Protein AF-A0A9W4X0Y6-F1 (afdb_monomer)

Organism: NCBI:txid1117311

pLDDT: mean 85.53, std 13.97, range [45.41, 98.38]

Radius of gyration: 22.35 Å; Cα contacts (8 Å, |Δi|>4): 601; chains: 1; bounding box: 56×44×65 Å

Structure (mmCIF, N/CA/C/O backbone):
data_AF-A0A9W4X0Y6-F1
#
_entry.id   AF-A0A9W4X0Y6-F1
#
loop_
_atom_site.group_PDB
_atom_site.id
_atom_site.type_symbol
_atom_site.label_atom_id
_atom_site.label_alt_id
_atom_site.label_comp_id
_atom_site.label_asym_id
_atom_site.label_entity_id
_atom_site.label_seq_id
_atom_site.pdbx_PDB_ins_code
_atom_site.Cartn_x
_atom_site.Cartn_y
_atom_site.Cartn_z
_atom_site.occupancy
_atom_site.B_iso_or_equiv
_atom_site.auth_seq_id
_atom_site.auth_comp_id
_atom_site.auth_asym_id
_atom_site.auth_atom_id
_atom_site.pdbx_PDB_model_num
ATOM 1 N N . MET A 1 1 ? -27.032 4.624 28.689 1.00 61.19 1 MET A N 1
ATOM 2 C CA . MET A 1 1 ? -27.657 3.656 27.766 1.00 61.19 1 MET A CA 1
ATOM 3 C C . MET A 1 1 ? -27.674 4.202 26.343 1.00 61.19 1 MET A C 1
ATOM 5 O O . MET A 1 1 ? -27.081 3.573 25.483 1.00 61.19 1 MET A O 1
ATOM 9 N N . GLU A 1 2 ? -28.208 5.408 26.121 1.00 84.75 2 GLU A N 1
ATOM 10 C CA . GLU A 1 2 ? -28.264 6.066 24.799 1.00 84.75 2 GLU A CA 1
ATOM 11 C C . GLU A 1 2 ? -26.896 6.203 24.098 1.00 84.75 2 GLU A C 1
ATOM 13 O O . GLU A 1 2 ? -26.770 5.892 22.918 1.00 84.75 2 GLU A O 1
ATOM 18 N N . LEU A 1 3 ? -25.838 6.553 24.847 1.00 90.94 3 LEU A N 1
ATOM 19 C CA . LEU A 1 3 ? -24.485 6.678 24.292 1.00 90.94 3 LEU A CA 1
ATOM 20 C C . LEU A 1 3 ? -23.951 5.352 23.716 1.00 90.94 3 LEU A C 1
ATOM 22 O O . LEU A 1 3 ? -23.484 5.317 22.586 1.00 90.94 3 LEU A O 1
ATOM 26 N N . ASN A 1 4 ? -24.026 4.250 24.466 1.00 91.31 4 ASN A N 1
ATOM 27 C CA . ASN A 1 4 ? -23.516 2.958 23.989 1.00 91.31 4 ASN A CA 1
ATOM 28 C C . ASN A 1 4 ? -24.363 2.422 22.825 1.00 91.31 4 ASN A C 1
ATOM 30 O O . ASN A 1 4 ? -23.811 1.904 21.854 1.00 91.31 4 ASN A O 1
ATOM 34 N N . GLN A 1 5 ? -25.680 2.647 22.861 1.00 90.94 5 GLN A N 1
ATOM 35 C CA . GLN A 1 5 ? -26.560 2.279 21.758 1.00 90.94 5 GLN A CA 1
ATOM 36 C C . GLN A 1 5 ? -26.170 2.999 20.458 1.00 90.94 5 GLN A C 1
ATOM 38 O O . GLN A 1 5 ? -26.083 2.345 19.422 1.00 90.94 5 GLN A O 1
ATOM 43 N N . LYS A 1 6 ? -25.846 4.302 20.518 1.00 92.50 6 LYS A N 1
ATOM 44 C CA . LYS A 1 6 ? -25.391 5.095 19.359 1.00 92.50 6 LYS A CA 1
ATOM 45 C C . LYS A 1 6 ? -24.126 4.527 18.702 1.00 92.50 6 LYS A C 1
ATOM 47 O O . LYS A 1 6 ? -24.043 4.507 17.481 1.00 92.50 6 LYS A O 1
ATOM 52 N N . TYR A 1 7 ? -23.134 4.105 19.490 1.00 92.25 7 TYR A N 1
ATOM 53 C CA . TYR A 1 7 ? -21.798 3.773 18.966 1.00 92.25 7 TYR A CA 1
ATOM 54 C C . TYR A 1 7 ? -21.528 2.280 18.771 1.00 92.25 7 TYR A C 1
ATOM 56 O O . TYR A 1 7 ? -20.682 1.916 17.960 1.00 92.25 7 TYR A O 1
ATOM 64 N N . CYS A 1 8 ? -22.199 1.397 19.508 1.00 89.38 8 CYS A N 1
ATOM 65 C CA . CYS A 1 8 ? -21.967 -0.046 19.403 1.00 89.38 8 CYS A CA 1
ATOM 66 C C . CYS A 1 8 ? -23.252 -0.885 19.383 1.00 89.38 8 CYS A C 1
ATOM 68 O O . CYS A 1 8 ? -23.163 -2.115 19.411 1.00 89.38 8 CYS A O 1
ATOM 70 N N . GLY A 1 9 ? -24.429 -0.245 19.358 1.00 87.00 9 GLY A N 1
ATOM 71 C CA . GLY A 1 9 ? -25.725 -0.926 19.278 1.00 87.00 9 GLY A CA 1
ATOM 72 C C . GLY A 1 9 ? -26.069 -1.784 20.498 1.00 87.00 9 GLY A C 1
ATOM 73 O O . GLY A 1 9 ? -26.903 -2.678 20.392 1.00 87.00 9 GLY A O 1
ATOM 74 N N . SER A 1 10 ? -25.405 -1.558 21.635 1.00 88.50 10 SER A N 1
ATOM 75 C CA . SER A 1 10 ? -25.518 -2.383 22.840 1.00 88.50 10 SER A CA 1
ATOM 76 C C . SER A 1 10 ? -25.596 -1.514 24.093 1.00 88.50 10 SER A C 1
ATOM 78 O O . SER A 1 10 ? -25.112 -0.382 24.116 1.00 88.50 10 SER A O 1
ATOM 80 N N . SER A 1 11 ? -26.143 -2.067 25.177 1.00 88.50 11 SER A N 1
ATOM 81 C CA . SER A 1 11 ? -26.114 -1.441 26.504 1.00 88.50 11 SER A CA 1
ATOM 82 C C . SER A 1 11 ? -24.685 -1.289 27.040 1.00 88.50 11 SER A C 1
ATOM 84 O O . SER A 1 11 ? -24.393 -0.316 27.743 1.00 88.50 11 SER A O 1
ATOM 86 N N . GLN A 1 12 ? -23.780 -2.192 26.651 1.00 89.06 12 GLN A N 1
ATOM 87 C CA . GLN A 1 12 ? -22.353 -2.163 26.966 1.00 89.06 12 GLN A CA 1
ATOM 88 C C . GLN A 1 12 ? -21.522 -2.346 25.694 1.00 89.06 12 GLN A C 1
ATOM 90 O O . GLN A 1 12 ? -21.697 -3.319 24.956 1.00 89.06 12 GLN A O 1
ATOM 95 N N . CYS A 1 13 ? -20.585 -1.426 25.461 1.00 92.31 13 CYS A N 1
ATOM 96 C CA . CYS A 1 13 ? -19.644 -1.545 24.357 1.00 92.31 13 CYS A CA 1
ATOM 97 C C . CYS A 1 13 ? -18.403 -2.331 24.771 1.00 92.31 13 CYS A C 1
ATOM 99 O O . CYS A 1 13 ? -17.800 -2.058 25.809 1.00 92.31 13 CYS A O 1
ATOM 101 N N . LYS A 1 14 ? -18.010 -3.280 23.919 1.00 94.19 14 LYS A N 1
ATOM 102 C CA . LYS A 1 14 ? -16.736 -3.991 24.007 1.00 94.19 14 LYS A CA 1
ATOM 103 C C . LYS A 1 14 ? -15.973 -3.784 22.704 1.00 94.19 14 LYS A C 1
ATOM 105 O O . LYS A 1 14 ? -16.441 -4.209 21.651 1.00 94.19 14 LYS A O 1
ATOM 110 N N . PHE A 1 15 ? -14.814 -3.144 22.782 1.00 95.00 15 PHE A N 1
ATOM 111 C CA . PHE A 1 15 ? -13.983 -2.784 21.641 1.00 95.00 15 PHE A CA 1
ATOM 112 C C . PHE A 1 15 ? -12.694 -3.602 21.593 1.00 95.00 15 PHE A C 1
ATOM 114 O O . PHE A 1 15 ? -12.131 -3.955 22.633 1.00 95.00 15 PHE A O 1
ATOM 121 N N . LEU A 1 16 ? -12.226 -3.872 20.376 1.00 94.06 16 LEU A N 1
ATOM 122 C CA . LEU A 1 16 ? -10.846 -4.242 20.076 1.00 94.06 16 LEU A CA 1
ATOM 123 C C . LEU A 1 16 ? -10.214 -3.078 19.311 1.00 94.06 16 LEU A C 1
ATOM 125 O O . LEU A 1 16 ? -10.693 -2.722 18.235 1.00 94.06 16 LEU A O 1
ATOM 129 N N . PHE A 1 17 ? -9.157 -2.487 19.862 1.00 93.12 17 PHE A N 1
ATOM 130 C CA . PHE A 1 17 ? -8.481 -1.341 19.271 1.00 93.12 17 PHE A CA 1
ATOM 131 C C . PHE A 1 17 ? -7.005 -1.637 19.001 1.00 93.12 17 PHE A C 1
ATOM 133 O O . PHE A 1 17 ? -6.195 -1.824 19.911 1.00 93.12 17 PHE A O 1
ATOM 140 N N . LEU A 1 18 ? -6.675 -1.666 17.713 1.00 90.44 18 LEU A N 1
ATOM 141 C CA . LEU A 1 18 ? -5.344 -1.928 17.184 1.00 90.44 18 LEU A CA 1
ATOM 142 C C . LEU A 1 18 ? -4.570 -0.624 17.131 1.00 90.44 18 LEU A C 1
ATOM 144 O O . LEU A 1 18 ? -4.627 0.099 16.138 1.00 90.44 18 LEU A O 1
ATOM 148 N N . TYR A 1 19 ? -3.883 -0.280 18.207 1.00 86.19 19 TYR A N 1
ATOM 149 C CA . TYR A 1 19 ? -3.299 1.051 18.278 1.00 86.19 19 TYR A CA 1
ATOM 150 C C . TYR A 1 19 ? -1.969 1.164 17.526 1.00 86.19 19 TYR A C 1
ATOM 152 O O . TYR A 1 19 ? -1.594 2.261 17.111 1.00 86.19 19 TYR A O 1
ATOM 160 N N . LYS A 1 20 ? -1.275 0.040 17.309 1.00 83.56 20 LYS A N 1
ATOM 161 C CA . LYS A 1 20 ? 0.012 -0.004 16.613 1.00 83.56 20 LYS A CA 1
ATOM 162 C C . LYS A 1 20 ? 0.124 -1.257 15.747 1.00 83.56 20 LYS A C 1
ATOM 164 O O . LYS A 1 20 ? -0.003 -2.376 16.244 1.00 83.56 20 LYS A O 1
ATOM 169 N N . VAL A 1 21 ? 0.384 -1.060 14.454 1.00 85.38 21 VAL A N 1
ATOM 170 C CA . VAL A 1 21 ? 0.787 -2.123 13.526 1.00 85.38 21 VAL A CA 1
ATOM 171 C C . VAL A 1 21 ? 2.173 -1.776 12.995 1.00 85.38 21 VAL A C 1
ATOM 173 O O . VAL A 1 21 ? 2.361 -0.769 12.315 1.00 85.38 21 VAL A O 1
ATOM 176 N N . MET A 1 22 ? 3.170 -2.584 13.355 1.00 78.56 22 MET A N 1
ATOM 177 C CA . MET A 1 22 ? 4.588 -2.273 13.117 1.00 78.56 22 MET A CA 1
ATOM 178 C C . MET A 1 22 ? 5.021 -2.462 11.659 1.00 78.56 22 MET A C 1
ATOM 180 O O . MET A 1 22 ? 6.104 -2.023 11.263 1.00 78.56 22 MET A O 1
ATOM 184 N N . GLU A 1 23 ? 4.187 -3.098 10.848 1.00 84.25 23 GLU A N 1
ATOM 185 C CA . GLU A 1 23 ? 4.498 -3.471 9.474 1.00 84.25 23 GLU A CA 1
ATOM 186 C C . GLU A 1 23 ? 4.061 -2.411 8.447 1.00 84.25 23 GLU A C 1
ATOM 188 O O . GLU A 1 23 ? 3.138 -1.629 8.677 1.00 84.25 23 GLU A O 1
ATOM 193 N N . GLN A 1 24 ? 4.735 -2.387 7.290 1.00 87.00 24 GLN A N 1
ATOM 194 C CA . GLN A 1 24 ? 4.290 -1.605 6.128 1.00 87.00 24 GLN A CA 1
ATOM 195 C C . GLN A 1 24 ? 3.007 -2.207 5.539 1.00 87.00 24 GLN A C 1
ATOM 197 O O . GLN A 1 24 ? 2.736 -3.398 5.711 1.00 87.00 24 GLN A O 1
ATOM 202 N N . GLU A 1 25 ? 2.254 -1.400 4.797 1.00 90.69 25 GLU A N 1
ATOM 203 C CA . GLU A 1 25 ? 0.909 -1.678 4.285 1.00 90.69 25 GLU A CA 1
ATOM 204 C C . GLU A 1 25 ? 0.780 -3.089 3.681 1.00 90.69 25 GLU A C 1
ATOM 206 O O . GLU A 1 25 ? -0.170 -3.805 3.993 1.00 90.69 25 GLU A O 1
ATOM 211 N N . SER A 1 26 ? 1.785 -3.556 2.932 1.00 86.00 26 SER A N 1
ATOM 212 C CA . SER A 1 26 ? 1.743 -4.851 2.234 1.00 86.00 26 SER A CA 1
ATOM 213 C C . SER A 1 26 ? 1.635 -6.056 3.175 1.00 86.00 26 SER A C 1
ATOM 215 O O . SER A 1 26 ? 1.032 -7.079 2.844 1.00 86.00 26 SER A O 1
ATOM 217 N N . LYS A 1 27 ? 2.201 -5.939 4.376 1.00 86.50 27 LYS A N 1
ATOM 218 C CA . LYS A 1 27 ? 2.078 -6.932 5.448 1.00 86.50 27 LYS A CA 1
ATOM 219 C C . LYS A 1 27 ? 1.006 -6.541 6.461 1.00 86.50 27 LYS A C 1
ATOM 221 O O . LYS A 1 27 ? 0.283 -7.413 6.932 1.00 86.50 27 LYS A O 1
ATOM 226 N N . ALA A 1 28 ? 0.851 -5.250 6.759 1.00 87.38 28 ALA A N 1
ATOM 227 C CA . ALA A 1 28 ? -0.178 -4.754 7.669 1.00 87.38 28 ALA A CA 1
ATOM 228 C C . ALA A 1 28 ? -1.584 -5.181 7.217 1.00 87.38 28 ALA A C 1
ATOM 230 O O . ALA A 1 28 ? -2.376 -5.616 8.049 1.00 87.38 28 ALA A O 1
ATOM 231 N N . ARG A 1 29 ? -1.861 -5.185 5.904 1.00 87.38 29 ARG A N 1
ATOM 232 C CA . ARG A 1 29 ? -3.101 -5.725 5.315 1.00 87.38 29 ARG A CA 1
ATOM 233 C C . ARG A 1 29 ? -3.335 -7.190 5.691 1.00 87.38 29 ARG A C 1
ATOM 235 O O . ARG A 1 29 ? -4.463 -7.567 5.998 1.00 87.38 29 ARG A O 1
ATOM 242 N N . LYS A 1 30 ? -2.281 -8.017 5.716 1.00 84.69 30 LYS A N 1
ATOM 243 C CA . LYS A 1 30 ? -2.375 -9.433 6.114 1.00 84.69 30 LYS A CA 1
ATOM 244 C C . LYS A 1 30 ? -2.719 -9.580 7.590 1.00 84.69 30 LYS A C 1
ATOM 246 O O . LYS A 1 30 ? -3.642 -10.316 7.929 1.00 84.69 30 LYS A O 1
ATOM 251 N N . HIS A 1 31 ? -2.036 -8.826 8.451 1.00 86.75 31 HIS A N 1
ATOM 252 C CA . HIS A 1 31 ? -2.326 -8.813 9.884 1.00 86.75 31 HIS A CA 1
ATOM 253 C C . HIS A 1 31 ? -3.728 -8.272 10.182 1.00 86.75 31 HIS A C 1
ATOM 255 O O . HIS A 1 31 ? -4.407 -8.798 11.058 1.00 86.75 31 HIS A O 1
ATOM 261 N N . PHE A 1 32 ? -4.214 -7.291 9.417 1.00 88.56 32 PHE A N 1
ATOM 262 C CA . PHE A 1 32 ? -5.544 -6.725 9.635 1.00 88.56 32 PHE A CA 1
ATOM 263 C C . PHE A 1 32 ? -6.666 -7.756 9.493 1.00 88.56 32 PHE A C 1
ATOM 265 O O . PHE A 1 32 ? -7.582 -7.782 10.313 1.00 88.56 32 PHE A O 1
ATOM 272 N N . LYS A 1 33 ? -6.555 -8.684 8.535 1.00 87.94 33 LYS A N 1
ATOM 273 C CA . LYS A 1 33 ? -7.489 -9.819 8.405 1.00 87.94 33 LYS A CA 1
ATOM 274 C C . LYS A 1 33 ? -7.554 -10.669 9.671 1.00 87.94 33 LYS A C 1
ATOM 276 O O . LYS A 1 33 ? -8.627 -11.096 10.089 1.00 87.94 33 LYS A O 1
ATOM 281 N N . GLN A 1 34 ? -6.404 -10.879 10.302 1.00 87.00 34 GLN A N 1
ATOM 282 C CA . GLN A 1 34 ? -6.332 -11.634 11.543 1.00 87.00 34 GLN A CA 1
ATOM 283 C C . GLN A 1 34 ? -7.066 -10.900 12.675 1.00 87.00 34 GLN A C 1
ATOM 285 O O . GLN A 1 34 ? -7.755 -11.522 13.481 1.00 87.00 34 GLN A O 1
ATOM 290 N N . PHE A 1 35 ? -7.001 -9.567 12.705 1.00 89.75 35 PHE A N 1
ATOM 291 C CA . PHE A 1 35 ? -7.722 -8.765 13.694 1.00 89.75 35 PHE A CA 1
ATOM 292 C C . PHE A 1 35 ? -9.231 -8.749 13.492 1.00 89.75 35 PHE A C 1
ATOM 294 O O . PHE A 1 35 ? -9.963 -8.769 14.480 1.00 89.75 35 PHE A O 1
ATOM 301 N N . VAL A 1 36 ? -9.701 -8.787 12.244 1.00 91.88 36 VAL A N 1
ATOM 302 C CA . VAL A 1 36 ? -11.123 -9.004 11.933 1.00 91.88 36 VAL A CA 1
ATOM 303 C C . VAL A 1 36 ? -11.603 -10.311 12.570 1.00 91.88 36 VAL A C 1
ATOM 305 O O . VAL A 1 36 ? -12.594 -10.327 13.300 1.00 91.88 36 VAL A O 1
ATOM 308 N N . GLN A 1 37 ? -10.848 -11.394 12.384 1.00 88.62 37 GLN A N 1
ATOM 309 C CA . GLN A 1 37 ? -11.184 -12.701 12.950 1.00 88.62 37 GLN A CA 1
ATOM 310 C C . GLN A 1 37 ? -11.091 -12.728 14.486 1.00 88.62 37 GLN A C 1
ATOM 312 O O . GLN A 1 37 ? -11.938 -13.352 15.129 1.00 88.62 37 GLN A O 1
ATOM 317 N N . ILE A 1 38 ? -10.114 -12.040 15.095 1.00 88.56 38 ILE A N 1
ATOM 318 C CA . ILE A 1 38 ? -10.045 -11.882 16.560 1.00 88.56 38 ILE A CA 1
ATOM 319 C C . ILE A 1 38 ? -11.282 -11.141 17.069 1.00 88.56 38 ILE A C 1
ATOM 321 O O . ILE A 1 38 ? -11.918 -11.606 18.011 1.00 88.56 38 ILE A O 1
ATOM 325 N N . ALA A 1 39 ? -11.640 -10.010 16.456 1.00 92.62 39 ALA A N 1
ATOM 326 C CA . ALA A 1 39 ? -12.787 -9.211 16.876 1.00 92.62 39 ALA A CA 1
ATOM 327 C C . ALA A 1 39 ? -14.082 -10.035 16.851 1.00 92.62 39 ALA A C 1
ATOM 329 O O . ALA A 1 39 ? -14.832 -10.021 17.827 1.00 92.62 39 ALA A O 1
ATOM 330 N N . GLN A 1 40 ? -14.294 -10.829 15.797 1.00 90.25 40 GLN A N 1
ATOM 331 C CA . GLN A 1 40 ? -15.436 -11.743 15.703 1.00 90.25 40 GLN A CA 1
ATOM 332 C C . GLN A 1 40 ? -15.406 -12.821 16.794 1.00 90.25 40 GLN A C 1
ATOM 334 O O . GLN A 1 40 ? -16.401 -13.016 17.488 1.00 90.25 40 GLN A O 1
ATOM 339 N N . LYS A 1 41 ? -14.263 -13.491 17.001 1.00 88.19 41 LYS A N 1
ATOM 340 C CA . LYS A 1 41 ? -14.125 -14.553 18.016 1.00 88.19 41 LYS A CA 1
ATOM 341 C C . LYS A 1 41 ? -14.298 -14.050 19.446 1.00 88.19 41 LYS A C 1
ATOM 343 O O . LYS A 1 41 ? -14.819 -14.781 20.279 1.00 88.19 41 LYS A O 1
ATOM 348 N N . LEU A 1 42 ? -13.879 -12.818 19.723 1.00 89.44 42 LEU A N 1
ATOM 349 C CA . LEU A 1 42 ? -14.066 -12.169 21.021 1.00 89.44 42 LEU A CA 1
ATOM 350 C C . LEU A 1 42 ? -15.433 -11.482 21.151 1.00 89.44 42 LEU A C 1
ATOM 352 O O . LEU A 1 42 ? -15.731 -10.928 22.208 1.00 89.44 42 LEU A O 1
ATOM 356 N N . ASN A 1 43 ? -16.250 -11.488 20.092 1.00 90.75 43 ASN A N 1
ATOM 357 C CA . ASN A 1 43 ? -17.510 -10.757 19.999 1.00 90.75 43 ASN A CA 1
ATOM 358 C C . ASN A 1 43 ? -17.363 -9.268 20.382 1.00 90.75 43 ASN A C 1
ATOM 360 O O . ASN A 1 43 ? -18.110 -8.728 21.207 1.00 90.75 43 ASN A O 1
ATOM 364 N N . ARG A 1 44 ? -16.367 -8.601 19.794 1.00 93.38 44 ARG A N 1
ATOM 365 C CA . ARG A 1 44 ? -16.036 -7.191 20.038 1.00 93.38 44 ARG A CA 1
ATOM 366 C C . ARG A 1 44 ? -16.195 -6.360 18.774 1.00 93.38 44 ARG A C 1
ATOM 368 O O . ARG A 1 44 ? -15.928 -6.831 17.673 1.00 93.38 44 ARG A O 1
ATOM 375 N N . THR A 1 45 ? -16.584 -5.102 18.952 1.00 95.94 45 THR A N 1
ATOM 376 C CA . THR A 1 45 ? -16.565 -4.105 17.882 1.00 95.94 45 THR A CA 1
ATOM 377 C C . THR A 1 45 ? -15.114 -3.743 17.567 1.00 95.94 45 THR A C 1
ATOM 379 O O . THR A 1 45 ? -14.370 -3.309 18.449 1.00 95.94 45 THR A O 1
ATOM 382 N N . LEU A 1 46 ? -14.695 -3.924 16.319 1.00 96.31 46 LEU A N 1
ATOM 383 C CA . LEU A 1 46 ? -13.364 -3.553 15.855 1.00 96.31 46 LEU A CA 1
ATOM 384 C C . LEU A 1 46 ? -13.300 -2.044 15.607 1.00 96.31 46 LEU A C 1
ATOM 386 O O . LEU A 1 46 ? -14.090 -1.495 14.840 1.00 96.31 46 LEU A O 1
ATOM 390 N N . VAL A 1 47 ? -12.336 -1.372 16.228 1.00 96.56 47 VAL A N 1
ATOM 391 C CA . VAL A 1 47 ? -12.034 0.025 15.908 1.00 96.56 47 VAL A CA 1
ATOM 392 C C . VAL A 1 47 ? -11.173 0.052 14.646 1.00 96.56 47 VAL A C 1
ATOM 394 O O . VAL A 1 47 ? -10.069 -0.493 14.629 1.00 96.56 47 VAL A O 1
ATOM 397 N N . LEU A 1 48 ? -11.685 0.682 13.591 1.00 96.38 48 LEU A N 1
ATOM 398 C CA . LEU A 1 48 ? -10.969 0.910 12.341 1.00 96.38 48 LEU A CA 1
ATOM 399 C C . LEU A 1 48 ? -9.954 2.030 12.551 1.00 96.38 48 LEU A C 1
ATOM 401 O O . LEU A 1 48 ? -10.271 3.218 12.442 1.00 96.38 48 LEU A O 1
ATOM 405 N N . THR A 1 49 ? -8.747 1.615 12.915 1.00 94.38 49 THR A N 1
ATOM 406 C CA . THR A 1 49 ? -7.608 2.487 13.172 1.00 94.38 49 THR A CA 1
ATOM 407 C C . THR A 1 49 ? -7.208 3.270 11.922 1.00 94.38 49 THR A C 1
ATOM 409 O O . THR A 1 49 ? -7.264 2.751 10.806 1.00 94.38 49 THR A O 1
ATOM 412 N N . ASN A 1 50 ? -6.771 4.509 12.127 1.00 95.38 50 ASN A N 1
ATOM 413 C CA . ASN A 1 50 ? -6.275 5.386 11.074 1.00 95.38 50 ASN A CA 1
ATOM 414 C C . ASN A 1 50 ? -5.083 4.802 10.288 1.00 95.38 50 ASN A C 1
ATOM 416 O O . ASN A 1 50 ? -4.415 3.848 10.705 1.00 95.38 50 ASN A O 1
ATOM 420 N N . VAL A 1 51 ? -4.819 5.403 9.129 1.00 95.00 51 VAL A N 1
ATOM 421 C CA . VAL A 1 51 ? -3.781 5.020 8.165 1.00 95.00 51 VAL A CA 1
ATOM 422 C C . VAL A 1 51 ? -2.985 6.234 7.694 1.00 95.00 51 VAL A C 1
ATOM 424 O O . VAL A 1 51 ? -3.443 7.374 7.781 1.00 95.00 51 VAL A O 1
ATOM 427 N N . GLY A 1 52 ? -1.771 5.994 7.216 1.00 92.56 52 GLY A N 1
ATOM 428 C CA . GLY A 1 52 ? -0.853 7.023 6.726 1.00 92.56 52 GLY A CA 1
ATOM 429 C C . GLY A 1 52 ? 0.558 6.464 6.600 1.00 92.56 52 GLY A C 1
ATOM 430 O O . GLY A 1 52 ? 0.852 5.418 7.177 1.00 92.56 52 GLY A O 1
ATOM 431 N N . GLU A 1 53 ? 1.419 7.114 5.814 1.00 89.56 53 GLU A N 1
ATOM 432 C CA . GLU A 1 53 ? 2.824 6.711 5.630 1.00 89.56 53 GLU A CA 1
ATOM 433 C C . GLU A 1 53 ? 3.009 5.217 5.283 1.00 89.56 53 GLU A C 1
ATOM 435 O O . GLU A 1 53 ? 3.964 4.558 5.702 1.00 89.56 53 GLU A O 1
ATOM 440 N N . SER A 1 54 ? 2.076 4.652 4.510 1.00 90.44 54 SER A N 1
ATOM 441 C CA . SER A 1 54 ? 2.015 3.224 4.167 1.00 90.44 54 SER A CA 1
ATOM 442 C C . SER A 1 54 ? 1.887 2.308 5.390 1.00 90.44 54 SER A C 1
ATOM 444 O O . SER A 1 54 ? 2.496 1.236 5.430 1.00 90.44 54 SER A O 1
ATOM 446 N N . ARG A 1 55 ? 1.128 2.708 6.413 1.00 91.75 55 ARG A N 1
ATOM 447 C CA . ARG A 1 55 ? 0.946 1.974 7.675 1.00 91.75 55 ARG A CA 1
ATOM 448 C C . ARG A 1 55 ? -0.481 2.121 8.217 1.00 91.75 55 ARG A C 1
ATOM 450 O O . ARG A 1 55 ? -1.259 2.949 7.754 1.00 91.75 55 ARG A O 1
ATOM 457 N N . ILE A 1 56 ? -0.807 1.283 9.203 1.00 92.44 56 ILE A N 1
ATOM 458 C CA . ILE A 1 56 ? -2.053 1.321 9.985 1.00 92.44 56 ILE A CA 1
ATOM 459 C C . ILE A 1 56 ? -1.669 1.564 11.449 1.00 92.44 56 ILE A C 1
ATOM 461 O O . ILE A 1 56 ? -0.768 0.907 11.971 1.00 92.44 56 ILE A O 1
ATOM 465 N N . GLY A 1 57 ? -2.314 2.504 12.129 1.00 91.12 57 GLY A N 1
ATOM 466 C CA . GLY A 1 57 ? -1.915 2.896 13.479 1.00 91.12 57 GLY A CA 1
ATOM 467 C C . GLY A 1 57 ? -2.666 4.116 13.996 1.00 91.12 57 GLY A C 1
ATOM 468 O O . GLY A 1 57 ? -3.067 4.991 13.233 1.00 91.12 57 GLY A O 1
ATOM 469 N N . ALA A 1 58 ? -2.856 4.171 15.314 1.00 90.38 58 ALA A N 1
ATOM 470 C CA . ALA A 1 58 ? -3.698 5.179 15.960 1.00 90.38 58 ALA A CA 1
ATOM 471 C C . ALA A 1 58 ? -3.212 6.614 15.734 1.00 90.38 58 ALA A C 1
ATOM 473 O O . ALA A 1 58 ? -3.975 7.565 15.866 1.00 90.38 58 ALA A O 1
ATOM 474 N N . CYS A 1 59 ? -1.929 6.748 15.423 1.00 88.00 59 CYS A N 1
ATOM 475 C CA . CYS A 1 59 ? -1.233 8.009 15.268 1.00 88.00 59 CYS A CA 1
ATOM 476 C C . CYS A 1 59 ? -1.313 8.628 13.877 1.00 88.00 59 CYS A C 1
ATOM 478 O O . CYS A 1 59 ? -0.859 9.754 13.707 1.00 88.00 59 CYS A O 1
ATOM 480 N N . PHE A 1 60 ? -1.839 7.910 12.888 1.00 90.56 60 PHE A N 1
ATOM 481 C CA . PHE A 1 60 ? -1.904 8.450 11.539 1.00 90.56 60 PHE A CA 1
ATOM 482 C C . PHE A 1 60 ? -3.128 9.341 11.337 1.00 90.56 60 PHE A C 1
ATOM 484 O O . PHE A 1 60 ? -4.122 9.257 12.062 1.00 90.56 60 PHE A O 1
ATOM 491 N N . THR A 1 61 ? -3.037 10.213 10.340 1.00 89.50 61 THR A N 1
ATOM 492 C CA . THR A 1 61 ? -3.991 11.304 10.127 1.00 89.50 61 THR A CA 1
ATOM 493 C C . THR A 1 61 ? -5.250 10.855 9.395 1.00 89.50 61 THR A C 1
ATOM 495 O O . THR A 1 61 ? -6.337 11.356 9.678 1.00 89.50 61 THR A O 1
ATOM 498 N N . TYR A 1 62 ? -5.130 9.912 8.461 1.00 94.81 62 TYR A N 1
ATOM 499 C CA . TYR A 1 62 ? -6.231 9.577 7.567 1.00 94.81 62 TYR A CA 1
ATOM 500 C C . TYR A 1 62 ? -7.123 8.479 8.157 1.00 94.81 62 TYR A C 1
ATOM 502 O O . TYR A 1 62 ? -6.615 7.543 8.781 1.00 94.81 62 TYR A O 1
ATOM 510 N N . PRO A 1 63 ? -8.452 8.540 7.966 1.00 96.19 63 PRO A N 1
ATOM 511 C CA . PRO A 1 63 ? -9.338 7.465 8.399 1.00 96.19 63 PRO A CA 1
ATOM 512 C C . PRO A 1 63 ? -9.004 6.166 7.658 1.00 96.19 63 PRO A C 1
ATOM 514 O O . PRO A 1 63 ? -8.510 6.195 6.537 1.00 96.19 63 PRO A O 1
ATOM 517 N N . PHE A 1 64 ? -9.340 5.011 8.234 1.00 96.25 64 PHE A N 1
ATOM 518 C CA . PHE A 1 64 ? -9.143 3.705 7.583 1.00 96.25 64 PHE A CA 1
ATOM 519 C C . PHE A 1 64 ? -9.689 3.640 6.142 1.00 96.25 64 PHE A C 1
ATOM 521 O O . PHE A 1 64 ? -9.071 3.033 5.264 1.00 96.25 64 PHE A O 1
ATOM 528 N N . SER A 1 65 ? -10.816 4.319 5.898 1.00 96.69 65 SER A N 1
ATOM 529 C CA . SER A 1 65 ? -11.470 4.431 4.589 1.00 96.69 65 SER A CA 1
ATOM 530 C C . SER A 1 65 ? -10.642 5.158 3.527 1.00 96.69 65 SER A C 1
ATOM 532 O O . SER A 1 65 ? -10.968 5.089 2.347 1.00 96.69 65 SER A O 1
ATOM 534 N N . TYR A 1 66 ? -9.572 5.846 3.927 1.00 96.81 66 TYR A N 1
ATOM 535 C CA . TYR A 1 66 ? -8.634 6.482 3.011 1.00 96.81 66 TYR A CA 1
ATOM 536 C C . TYR A 1 66 ? -7.785 5.450 2.260 1.00 96.81 66 TYR A C 1
ATOM 538 O O . TYR A 1 66 ? -7.436 5.669 1.112 1.00 96.81 66 TYR A O 1
ATOM 546 N N . TYR A 1 67 ? -7.475 4.296 2.860 1.00 96.88 67 TYR A N 1
ATOM 547 C CA . TYR A 1 67 ? -6.777 3.213 2.151 1.00 96.88 67 TYR A CA 1
ATOM 548 C C . TYR A 1 67 ? -7.715 2.116 1.677 1.00 96.88 67 TYR A C 1
ATOM 550 O O . TYR A 1 67 ? -7.503 1.567 0.598 1.00 96.88 67 TYR A O 1
ATOM 558 N N . TYR A 1 68 ? -8.721 1.757 2.474 1.00 96.81 68 TYR A N 1
ATOM 559 C CA . TYR A 1 68 ? -9.474 0.519 2.283 1.00 96.81 68 TYR A CA 1
ATOM 560 C C . TYR A 1 68 ? -10.978 0.754 2.165 1.00 96.81 68 TYR A C 1
ATOM 562 O O . TYR A 1 68 ? -11.533 1.648 2.796 1.00 96.81 68 TYR A O 1
ATOM 570 N N . SER A 1 69 ? -11.662 -0.103 1.411 1.00 96.38 69 SER A N 1
ATOM 571 C CA . SER A 1 69 ? -13.120 -0.074 1.300 1.00 96.38 69 SER A CA 1
ATOM 572 C C . SER A 1 69 ? -13.776 -0.644 2.563 1.00 96.38 69 SER A C 1
ATOM 574 O O . SER A 1 69 ? -13.729 -1.849 2.835 1.00 96.38 69 SER A O 1
ATOM 576 N N . THR A 1 70 ? -14.415 0.226 3.347 1.00 94.75 70 THR A N 1
ATOM 577 C CA . THR A 1 70 ? -15.217 -0.174 4.515 1.00 94.75 70 T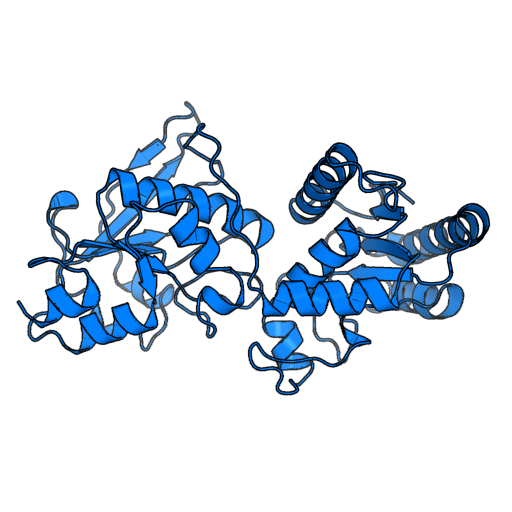HR A CA 1
ATOM 578 C C . THR A 1 70 ? -16.494 -0.903 4.105 1.00 94.75 70 THR A C 1
ATOM 580 O O . THR A 1 70 ? -16.929 -1.811 4.810 1.00 94.75 70 THR A O 1
ATOM 583 N N . GLU A 1 71 ? -17.057 -0.569 2.943 1.00 94.75 71 GLU A N 1
ATOM 584 C CA . GLU A 1 71 ? -18.210 -1.260 2.358 1.00 94.75 71 GLU A CA 1
ATOM 585 C C . GLU A 1 71 ? -17.867 -2.708 2.008 1.00 94.75 71 GLU A C 1
ATOM 587 O O . GLU A 1 71 ? -18.593 -3.629 2.388 1.00 94.75 71 GLU A O 1
ATOM 592 N N . PHE A 1 72 ? -16.722 -2.935 1.353 1.00 94.31 72 PHE A N 1
ATOM 593 C CA . PHE A 1 72 ? -16.247 -4.285 1.057 1.00 94.31 72 PHE A CA 1
ATOM 594 C C . PHE A 1 72 ? -15.988 -5.076 2.341 1.00 94.31 72 PHE A C 1
ATOM 596 O O . PHE A 1 72 ? -16.372 -6.246 2.432 1.00 94.31 72 PHE A O 1
ATOM 603 N N . LEU A 1 73 ? -15.367 -4.444 3.343 1.00 93.81 73 LEU A N 1
ATOM 604 C CA . LEU A 1 73 ? -15.131 -5.064 4.646 1.00 93.81 73 LEU A CA 1
ATOM 605 C C . LEU A 1 73 ? -16.453 -5.521 5.278 1.00 93.81 73 LEU A C 1
ATOM 607 O O . LEU A 1 73 ? -16.582 -6.688 5.637 1.00 93.81 73 LEU A O 1
ATOM 611 N N . GLN A 1 74 ? -17.456 -4.646 5.358 1.00 92.62 74 GLN A N 1
ATOM 612 C CA . GLN A 1 74 ? -18.744 -4.994 5.959 1.00 92.62 74 GLN A CA 1
ATOM 613 C C . GLN A 1 74 ? -19.486 -6.070 5.155 1.00 92.62 74 GLN A C 1
ATOM 615 O O . GLN A 1 74 ? -20.071 -6.981 5.736 1.00 92.62 74 GLN A O 1
ATOM 620 N N . LYS A 1 75 ? -19.423 -6.014 3.820 1.00 94.00 75 LYS A N 1
ATOM 621 C CA . LYS A 1 75 ? -20.049 -7.003 2.931 1.00 94.00 75 LYS A CA 1
ATOM 622 C C . LYS A 1 75 ? -19.467 -8.408 3.110 1.00 94.00 75 LYS A C 1
ATOM 624 O O . LYS A 1 75 ? -20.214 -9.381 3.088 1.00 94.00 75 LYS A O 1
ATOM 629 N N . ASN A 1 76 ? -18.148 -8.526 3.273 1.00 92.31 76 ASN A N 1
ATOM 630 C CA . ASN A 1 76 ? -17.466 -9.822 3.404 1.00 92.31 76 ASN A CA 1
ATOM 631 C C . ASN A 1 76 ? -17.444 -10.358 4.840 1.00 92.31 76 ASN A C 1
ATOM 633 O O . ASN A 1 76 ? -17.225 -11.551 5.051 1.00 92.31 76 ASN A O 1
ATOM 637 N N . PHE A 1 77 ? -17.680 -9.491 5.823 1.00 91.94 77 PHE A N 1
ATOM 638 C CA . PHE A 1 77 ? -17.746 -9.845 7.235 1.00 91.94 77 PHE A CA 1
ATOM 639 C C . PHE A 1 77 ? -19.020 -9.250 7.857 1.00 91.94 77 PHE A C 1
ATOM 641 O O . PHE A 1 77 ? -18.923 -8.351 8.690 1.00 91.94 77 PHE A O 1
ATOM 648 N N . PRO A 1 78 ? -20.221 -9.736 7.483 1.00 90.62 78 PRO A N 1
ATOM 649 C CA . PRO A 1 78 ? -21.491 -9.133 7.902 1.00 90.62 78 PRO A CA 1
ATOM 650 C C . PRO A 1 78 ? -21.683 -9.121 9.425 1.00 90.62 78 PRO A C 1
ATOM 652 O O . PRO A 1 78 ? -22.246 -8.171 9.961 1.00 90.62 78 PRO A O 1
ATOM 655 N N . ASP A 1 79 ? -21.145 -10.125 10.125 1.00 90.88 79 ASP A N 1
ATOM 656 C CA . ASP A 1 79 ? -21.209 -10.226 11.589 1.00 90.88 79 ASP A CA 1
ATOM 657 C C . ASP A 1 79 ? -20.150 -9.371 12.308 1.00 90.88 79 ASP A C 1
ATOM 659 O O . ASP A 1 79 ? -20.163 -9.242 13.536 1.00 90.88 79 ASP A O 1
ATOM 663 N N . LEU A 1 80 ? -19.179 -8.815 11.573 1.00 92.75 80 LEU A N 1
ATOM 664 C CA . LEU A 1 80 ? -18.182 -7.928 12.155 1.00 92.75 80 LEU A CA 1
ATOM 665 C C . LEU A 1 80 ? -18.834 -6.579 12.449 1.00 92.75 80 LEU A C 1
ATOM 667 O O . LEU A 1 80 ? -19.289 -5.872 11.553 1.00 92.75 80 LEU A O 1
ATOM 671 N N . ARG A 1 81 ? -18.814 -6.192 13.723 1.00 94.50 81 ARG A N 1
ATOM 672 C CA . ARG A 1 81 ? -19.154 -4.833 14.142 1.00 94.50 81 ARG A CA 1
ATOM 673 C C . ARG A 1 81 ? -17.913 -3.965 14.035 1.00 94.50 81 ARG A C 1
ATOM 675 O O . ARG A 1 81 ? -16.869 -4.328 14.579 1.00 94.50 81 ARG A O 1
ATOM 682 N N . VAL A 1 82 ? -18.036 -2.812 13.390 1.00 95.69 82 VAL A N 1
ATOM 683 C CA . VAL A 1 82 ? -16.941 -1.849 13.235 1.00 95.69 82 VAL A CA 1
ATOM 684 C C . VAL A 1 82 ? -17.352 -0.452 13.683 1.00 95.69 82 VAL A C 1
ATOM 686 O O . VAL A 1 82 ? -18.531 -0.109 13.692 1.00 95.69 82 VAL A O 1
ATOM 689 N N . ILE A 1 83 ? -16.364 0.354 14.053 1.00 96.75 83 ILE A N 1
ATOM 690 C CA . ILE A 1 83 ? -16.507 1.783 14.347 1.00 96.75 83 ILE A CA 1
ATOM 691 C C . ILE A 1 83 ? -15.257 2.510 13.847 1.00 96.75 83 ILE A C 1
ATOM 693 O O . ILE A 1 83 ? -14.162 1.948 13.906 1.00 96.75 83 ILE A O 1
ATOM 697 N N . THR A 1 84 ? -15.367 3.748 13.366 1.00 96.75 84 THR A N 1
ATOM 698 C CA . THR A 1 84 ? -14.167 4.522 13.002 1.00 96.75 84 THR A CA 1
ATOM 699 C C . THR A 1 84 ? -13.403 4.962 14.250 1.00 96.75 84 THR A C 1
ATOM 701 O O . THR A 1 84 ? -13.983 5.141 15.323 1.00 96.75 84 THR A O 1
ATOM 704 N N . GLN A 1 85 ? -12.094 5.198 14.131 1.00 95.06 85 GLN A N 1
ATOM 705 C CA . GLN A 1 85 ? -11.316 5.759 15.239 1.00 95.06 85 GLN A CA 1
ATOM 706 C C . GLN A 1 85 ? -11.865 7.116 15.719 1.00 95.06 85 GLN A C 1
ATOM 708 O O . GLN A 1 85 ? -11.833 7.397 16.919 1.00 95.06 85 GLN A O 1
ATOM 713 N N . GLN A 1 86 ? -12.419 7.936 14.819 1.00 94.19 86 GLN A N 1
ATOM 714 C CA . GLN A 1 86 ? -13.070 9.202 15.168 1.00 94.19 86 GLN A CA 1
ATOM 715 C C . GLN A 1 86 ? -14.314 8.971 16.033 1.00 94.19 86 GLN A C 1
ATOM 717 O O . GLN A 1 86 ? -14.433 9.558 17.105 1.00 94.19 86 GLN A O 1
ATOM 722 N N . GLN A 1 87 ? -15.211 8.079 15.610 1.00 95.50 87 GLN A N 1
ATOM 723 C CA . GLN A 1 87 ? -16.411 7.730 16.374 1.00 95.50 87 GLN A CA 1
ATOM 724 C C . GLN A 1 87 ? -16.051 7.101 17.726 1.00 95.50 87 GLN A C 1
ATOM 726 O O . GLN A 1 87 ? -16.666 7.421 18.739 1.00 95.50 87 GLN A O 1
ATOM 731 N N . PHE A 1 88 ? -15.026 6.245 17.769 1.00 94.75 88 PHE A N 1
ATOM 732 C CA . PHE A 1 88 ? -14.505 5.690 19.016 1.00 94.75 88 PHE A CA 1
ATOM 733 C C . PHE A 1 88 ? -13.982 6.792 19.949 1.00 94.75 88 PHE A C 1
ATOM 735 O O . PHE A 1 88 ? -14.321 6.803 21.129 1.00 94.75 88 PHE A O 1
ATOM 742 N N . SER A 1 89 ? -13.228 7.757 19.419 1.00 91.06 89 SER A N 1
ATOM 743 C CA . SER A 1 89 ? -12.739 8.923 20.172 1.00 91.06 89 SER A CA 1
ATOM 744 C C . SER A 1 89 ? -13.874 9.817 20.679 1.00 91.06 89 SER A C 1
ATOM 746 O O . SER A 1 89 ? -13.801 10.377 21.770 1.00 91.06 89 SER A O 1
ATOM 748 N N . GLU A 1 90 ? -14.951 9.958 19.909 1.00 92.25 90 GLU A N 1
ATOM 749 C CA . GLU A 1 90 ? -16.130 10.708 20.340 1.00 92.25 90 GLU A CA 1
ATOM 750 C C . GLU A 1 90 ? -16.893 9.963 21.443 1.00 92.25 90 GLU A C 1
ATOM 752 O O . GLU A 1 90 ? -17.247 10.565 22.460 1.00 92.25 90 GLU A O 1
ATOM 757 N N . TRP A 1 91 ? -17.097 8.649 21.282 1.00 93.12 91 TRP A N 1
ATOM 758 C CA . TRP A 1 91 ? -17.706 7.789 22.298 1.00 93.12 91 TRP A CA 1
ATOM 759 C C . TRP A 1 91 ? -16.960 7.899 23.620 1.00 93.12 91 TRP A C 1
ATOM 761 O O . TRP A 1 91 ? -17.592 8.070 24.658 1.00 93.12 91 TRP A O 1
ATOM 771 N N . THR A 1 92 ? -15.629 7.848 23.585 1.00 88.56 92 THR A N 1
ATOM 772 C CA . THR A 1 92 ? -14.794 7.925 24.784 1.00 88.56 92 THR A CA 1
ATOM 773 C C . THR A 1 92 ? -14.966 9.292 25.432 1.00 88.56 92 THR A C 1
ATOM 775 O O . THR A 1 92 ? -15.434 9.355 26.568 1.00 88.56 92 THR A O 1
ATOM 778 N N . ARG A 1 93 ? -14.742 10.382 24.688 1.00 87.56 93 ARG A N 1
ATOM 779 C CA . ARG A 1 93 ? -14.866 11.773 25.160 1.00 87.56 93 ARG A CA 1
ATOM 780 C C . ARG A 1 93 ? -16.214 12.092 25.815 1.00 87.56 93 ARG A C 1
ATOM 782 O O . ARG A 1 93 ? -16.253 12.851 26.778 1.00 87.56 93 ARG A O 1
ATOM 789 N N . LEU A 1 94 ? -17.315 11.551 25.295 1.00 90.12 94 LEU A N 1
ATOM 790 C CA . LEU A 1 94 ? -18.669 11.822 25.795 1.00 90.12 94 LEU A CA 1
ATOM 791 C C . LEU A 1 94 ? -19.023 11.060 27.085 1.00 90.12 94 LEU A C 1
ATOM 793 O O . LEU A 1 94 ? -20.078 11.309 27.676 1.00 90.12 94 LEU A O 1
ATOM 797 N N . ARG A 1 95 ? -18.188 10.122 27.545 1.00 86.19 95 ARG A N 1
ATOM 798 C CA . ARG A 1 95 ? -18.472 9.354 28.762 1.00 86.19 95 ARG A CA 1
ATOM 799 C C . ARG A 1 95 ? -18.233 10.170 30.027 1.00 86.19 95 ARG A C 1
ATOM 801 O O . ARG A 1 95 ? -17.190 10.785 30.209 1.00 86.19 95 ARG A O 1
ATOM 808 N N . LYS A 1 96 ? -19.164 10.035 30.977 1.00 86.12 96 LYS A N 1
ATOM 809 C CA . LYS A 1 96 ? -18.991 10.524 32.356 1.00 86.12 96 LYS A CA 1
ATOM 810 C C . LYS A 1 96 ? -17.929 9.733 33.129 1.00 86.12 96 LYS A C 1
ATOM 812 O O . LYS A 1 96 ? -17.194 10.305 33.921 1.00 86.12 96 LYS A O 1
ATOM 817 N N . GLN A 1 97 ? -17.872 8.417 32.911 1.00 84.31 97 GLN A N 1
ATOM 818 C CA . GLN A 1 97 ? -16.905 7.514 33.539 1.00 84.31 97 GLN A CA 1
ATOM 819 C C . GLN A 1 97 ? -15.957 6.958 32.483 1.00 84.31 97 GLN A C 1
ATOM 821 O O . GLN A 1 97 ? -16.420 6.457 31.451 1.00 84.31 97 GLN A O 1
ATOM 826 N N . LYS A 1 98 ? -14.649 7.014 32.747 1.00 81.25 98 LYS A N 1
ATOM 827 C CA . LYS A 1 98 ? -13.639 6.487 31.825 1.00 81.25 98 LYS A CA 1
ATOM 828 C C . LYS A 1 98 ? -13.876 4.992 31.565 1.00 81.25 98 LYS A C 1
ATOM 830 O O . LYS A 1 98 ? -14.236 4.268 32.495 1.00 81.25 98 LYS A O 1
ATOM 835 N N . PRO A 1 99 ? -13.748 4.533 30.309 1.00 85.38 99 PRO A N 1
ATOM 836 C CA . PRO A 1 99 ? -13.899 3.124 29.992 1.00 85.38 99 PRO A CA 1
ATOM 837 C C . PRO A 1 99 ? -12.751 2.314 30.595 1.00 85.38 99 PRO A C 1
ATOM 839 O O . PRO A 1 99 ? -11.609 2.771 30.631 1.00 85.38 99 PRO A O 1
ATOM 842 N N . SER A 1 100 ? -13.053 1.093 31.022 1.00 86.12 100 SER A N 1
ATOM 843 C CA . SER A 1 100 ? -12.013 0.135 31.406 1.00 86.12 100 SER A CA 1
ATOM 844 C C . SER A 1 100 ? -11.212 -0.319 30.185 1.00 86.12 100 SER A C 1
ATOM 846 O O . SER A 1 100 ? -11.777 -0.561 29.113 1.00 86.12 100 SER A O 1
ATOM 848 N N . SER A 1 101 ? -9.899 -0.454 30.342 1.00 83.12 101 SER A N 1
ATOM 849 C CA . SER A 1 101 ? -9.009 -0.908 29.277 1.00 83.12 101 SER A CA 1
ATOM 850 C C . SER A 1 101 ? -8.063 -2.007 29.754 1.00 83.12 101 SER A C 1
ATOM 852 O O . SER A 1 101 ? -7.775 -2.136 30.942 1.00 83.12 101 SER A O 1
ATOM 854 N N . HIS A 1 102 ? -7.611 -2.843 28.823 1.00 82.81 102 HIS A N 1
ATOM 855 C CA . HIS A 1 102 ? -6.603 -3.868 29.071 1.00 82.81 102 HIS A CA 1
ATOM 856 C C . HIS A 1 102 ? -5.714 -4.019 27.836 1.00 82.81 102 HIS A C 1
ATOM 858 O O . HIS A 1 102 ? -6.221 -4.061 26.712 1.00 82.81 102 HIS A O 1
ATOM 864 N N . GLN A 1 103 ? -4.395 -4.076 28.022 1.00 79.19 103 GLN A N 1
ATOM 865 C CA . GLN A 1 103 ? -3.460 -4.276 26.917 1.00 79.19 103 GLN A CA 1
ATOM 866 C C . GLN A 1 103 ? -3.243 -5.768 26.676 1.00 79.19 103 GLN A C 1
ATOM 868 O O . GLN A 1 103 ? -2.964 -6.512 27.608 1.00 79.19 103 GLN A O 1
ATOM 873 N N . ILE A 1 104 ? -3.313 -6.186 25.416 1.00 78.88 104 ILE A N 1
ATOM 874 C CA . ILE A 1 104 ? -3.054 -7.559 24.991 1.00 78.88 104 ILE A CA 1
ATOM 875 C C . ILE A 1 104 ? -2.022 -7.604 23.871 1.00 78.88 104 ILE A C 1
ATOM 877 O O . ILE A 1 104 ? -1.921 -6.699 23.038 1.00 78.88 104 ILE A O 1
ATOM 881 N N . PHE A 1 105 ? -1.270 -8.694 23.822 1.00 76.25 105 PHE A N 1
ATOM 882 C CA . PHE A 1 105 ? -0.401 -9.038 22.706 1.00 76.25 105 PHE A CA 1
ATOM 883 C C . PHE A 1 105 ? -0.361 -10.559 22.565 1.00 76.25 105 PHE A C 1
ATOM 885 O O . PHE A 1 105 ? -0.577 -11.295 23.529 1.00 76.25 105 PHE A O 1
ATOM 892 N N . PHE A 1 106 ? -0.085 -11.021 21.349 1.00 71.25 106 PHE A N 1
ATOM 893 C CA . PHE A 1 106 ? 0.244 -12.422 21.124 1.00 71.25 106 PHE A CA 1
ATOM 894 C C . PHE A 1 106 ? 1.742 -12.605 21.265 1.00 71.25 106 PHE A C 1
ATOM 896 O O . PHE A 1 106 ? 2.519 -11.830 20.697 1.00 71.25 106 PHE A O 1
ATOM 903 N N . GLN A 1 107 ? 2.124 -13.636 22.006 1.00 66.25 107 GLN A N 1
ATOM 904 C CA . GLN A 1 107 ? 3.484 -14.136 22.001 1.00 66.25 107 GLN A CA 1
ATOM 905 C C . GLN A 1 107 ? 3.544 -15.357 21.089 1.00 66.25 107 GLN A C 1
ATOM 907 O O . GLN A 1 107 ? 2.758 -16.296 21.224 1.00 66.25 107 GLN A O 1
ATOM 912 N N . GLU A 1 108 ? 4.463 -15.299 20.134 1.00 65.44 108 GLU A N 1
ATOM 913 C CA . GLU A 1 108 ? 4.787 -16.401 19.243 1.00 65.44 108 GLU A CA 1
ATOM 914 C C . GLU A 1 108 ? 5.860 -17.259 19.923 1.00 65.44 108 GLU A C 1
ATOM 916 O O . GLU A 1 108 ? 6.908 -16.741 20.321 1.00 65.44 108 GLU A O 1
ATOM 921 N N . SER A 1 109 ? 5.582 -18.549 20.130 1.00 54.31 109 SER A N 1
ATOM 922 C CA . SER A 1 109 ? 6.593 -19.487 20.622 1.00 54.31 109 SER A CA 1
ATOM 923 C C . SER A 1 109 ? 7.515 -19.890 19.471 1.00 54.31 109 SER A C 1
ATOM 925 O O . SER A 1 109 ? 7.060 -20.231 18.385 1.00 54.31 109 SER A O 1
ATOM 927 N N . HIS A 1 110 ? 8.829 -19.862 19.697 1.00 52.69 110 HIS A N 1
ATOM 928 C CA . HIS A 1 110 ? 9.806 -20.319 18.701 1.00 52.69 110 HIS A CA 1
ATOM 929 C C . HIS A 1 110 ? 9.930 -21.852 18.634 1.00 52.69 110 HIS A C 1
ATOM 931 O O . HIS A 1 110 ? 10.565 -22.356 17.711 1.00 52.69 110 HIS A O 1
ATOM 937 N N . GLN A 1 111 ? 9.374 -22.584 19.607 1.00 49.03 111 GLN A N 1
ATOM 938 C CA . GLN A 1 111 ? 9.530 -24.041 19.730 1.00 49.03 111 GLN A CA 1
ATOM 939 C C . GLN A 1 111 ? 8.323 -24.835 19.219 1.00 49.03 111 GLN A C 1
ATOM 941 O O . GLN A 1 111 ? 8.498 -25.954 18.761 1.00 49.03 111 GLN A O 1
ATOM 946 N N . ASP A 1 112 ? 7.136 -24.230 19.220 1.00 47.59 112 ASP A N 1
ATOM 947 C CA . ASP A 1 112 ? 5.907 -24.778 18.652 1.00 47.59 112 ASP A CA 1
ATOM 948 C C . ASP A 1 112 ? 5.177 -23.628 17.964 1.00 47.59 112 ASP A C 1
ATOM 950 O O . ASP A 1 112 ? 5.178 -22.518 18.490 1.00 47.59 112 ASP A O 1
ATOM 954 N N . THR A 1 113 ? 4.502 -23.858 16.837 1.00 47.12 113 THR A N 1
ATOM 955 C CA . THR A 1 113 ? 3.631 -22.866 16.167 1.00 47.12 113 THR A CA 1
ATOM 956 C C . THR A 1 113 ? 2.356 -22.569 16.979 1.00 47.12 113 THR A C 1
ATOM 958 O O . THR A 1 113 ? 1.249 -22.514 16.441 1.00 47.12 113 THR A O 1
ATOM 961 N N . SER A 1 114 ? 2.487 -22.462 18.298 1.00 45.41 114 SER A N 1
ATOM 962 C CA . SER A 1 114 ? 1.444 -22.138 19.251 1.00 45.41 114 SER A CA 1
ATOM 963 C C . SER A 1 114 ? 1.474 -20.638 19.543 1.00 45.41 114 SER A C 1
ATOM 965 O O . SER A 1 114 ? 2.522 -20.025 19.759 1.00 45.41 114 SER A O 1
ATOM 967 N N . PHE A 1 115 ? 0.287 -20.036 19.520 1.00 49.09 115 PHE A N 1
ATOM 968 C CA . PHE A 1 115 ? 0.077 -18.630 19.840 1.00 49.09 115 PHE A CA 1
ATOM 969 C C . PHE A 1 115 ? -0.621 -18.546 21.192 1.00 49.09 115 PHE A C 1
ATOM 971 O O . PHE A 1 115 ? -1.702 -19.110 21.370 1.00 49.09 115 PHE A O 1
ATOM 978 N N . GLY A 1 116 ? -0.008 -17.838 22.137 1.00 50.00 116 GLY A N 1
ATOM 979 C CA . GLY A 1 116 ? -0.586 -17.573 23.452 1.00 50.00 116 GLY A CA 1
ATOM 980 C C . GLY A 1 116 ? -0.974 -16.106 23.600 1.00 50.00 116 GLY A C 1
ATOM 981 O O . GLY A 1 116 ? -0.249 -15.218 23.142 1.00 50.00 116 GLY A O 1
ATOM 982 N N . PHE A 1 117 ? -2.102 -15.845 24.264 1.00 52.38 117 PHE A N 1
ATOM 983 C CA . PHE A 1 117 ? -2.328 -14.536 24.870 1.00 52.38 117 PHE A CA 1
ATOM 984 C C . PHE A 1 117 ? -1.423 -14.427 26.085 1.00 52.38 117 PHE A C 1
ATOM 986 O O . PHE A 1 117 ? -1.431 -15.310 26.941 1.00 52.38 117 PHE A O 1
ATOM 993 N N . VAL A 1 118 ? -0.656 -13.348 26.158 1.00 52.19 118 VAL A N 1
ATOM 994 C CA . VAL A 1 118 ? 0.153 -13.062 27.337 1.00 52.19 118 VAL A CA 1
ATOM 995 C C . VAL A 1 118 ? -0.323 -11.745 27.919 1.00 52.19 118 VAL A C 1
ATOM 997 O O . VAL A 1 118 ? -0.409 -10.729 27.225 1.00 52.19 118 VAL A O 1
ATOM 1000 N N . GLU A 1 119 ? -0.671 -11.787 29.200 1.00 52.75 119 GLU A N 1
ATOM 1001 C CA . GLU A 1 119 ? -0.928 -10.600 30.001 1.00 52.75 119 GLU A CA 1
ATOM 1002 C C . GLU A 1 119 ? 0.430 -10.004 30.392 1.00 52.75 119 GLU A C 1
ATOM 1004 O O . GLU A 1 119 ? 1.304 -10.708 30.893 1.00 52.75 119 GLU A O 1
ATOM 1009 N N . ASN A 1 120 ? 0.637 -8.710 30.148 1.00 55.00 120 ASN A N 1
ATOM 1010 C CA . ASN A 1 120 ? 1.706 -7.969 30.817 1.00 55.00 120 ASN A CA 1
ATOM 1011 C C . ASN A 1 120 ? 1.068 -6.907 31.693 1.00 55.00 120 ASN A C 1
ATOM 1013 O O . ASN A 1 120 ? 0.072 -6.296 31.298 1.00 55.00 120 ASN A O 1
ATOM 1017 N N . GLU A 1 121 ? 1.722 -6.597 32.811 1.00 51.56 121 GLU A N 1
ATOM 1018 C CA . GLU A 1 121 ? 1.483 -5.310 33.441 1.00 51.56 121 GLU A CA 1
ATOM 1019 C C . GLU A 1 121 ? 1.804 -4.196 32.430 1.00 51.56 121 GLU A C 1
ATOM 1021 O O . GLU A 1 121 ? 2.906 -4.151 31.864 1.00 51.56 121 GLU A O 1
ATOM 1026 N N . PRO A 1 122 ? 0.847 -3.303 32.138 1.00 51.72 122 PRO A N 1
ATOM 1027 C CA . PRO A 1 122 ? 1.072 -2.235 31.189 1.00 51.72 122 PRO A CA 1
ATOM 1028 C C . PRO A 1 122 ? 2.092 -1.272 31.785 1.00 51.72 122 P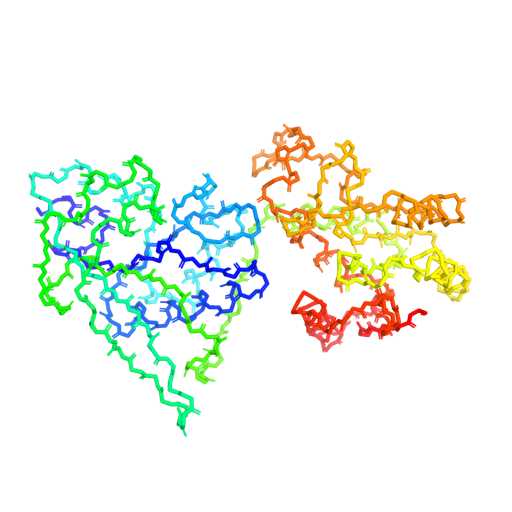RO A C 1
ATOM 1030 O O . PRO A 1 122 ? 1.811 -0.539 32.732 1.00 51.72 122 PRO A O 1
ATOM 1033 N N . ILE A 1 123 ? 3.280 -1.210 31.185 1.00 53.62 123 ILE A N 1
ATOM 1034 C CA . ILE A 1 123 ? 4.217 -0.124 31.462 1.00 53.62 123 ILE A CA 1
ATOM 1035 C C . ILE A 1 123 ? 3.588 1.149 30.878 1.00 53.62 123 ILE A C 1
ATOM 1037 O O . ILE A 1 123 ? 3.775 1.466 29.699 1.00 53.62 123 ILE A O 1
ATOM 1041 N N . LEU A 1 124 ? 2.807 1.868 31.693 1.00 53.47 124 LEU A N 1
ATOM 1042 C CA . LEU A 1 124 ? 2.068 3.074 31.301 1.00 53.47 124 LEU A CA 1
ATOM 1043 C C . LEU A 1 124 ? 2.962 4.094 30.582 1.00 53.47 124 LEU A C 1
ATOM 1045 O O . LEU A 1 124 ? 2.511 4.747 29.646 1.00 53.47 124 LEU A O 1
ATOM 1049 N N . SER A 1 125 ? 4.235 4.218 30.968 1.00 52.88 125 SER A N 1
ATOM 1050 C CA . SER A 1 125 ? 5.192 5.121 30.313 1.00 52.88 125 SER A CA 1
ATOM 1051 C C . SER A 1 125 ? 5.524 4.715 28.870 1.00 52.88 125 SER A C 1
ATOM 1053 O O . SER A 1 125 ? 5.705 5.585 28.021 1.00 52.88 125 SER A O 1
ATOM 1055 N N . LYS A 1 126 ? 5.546 3.414 28.556 1.00 56.16 126 LYS A N 1
ATOM 1056 C CA . LYS A 1 126 ? 5.788 2.894 27.202 1.00 56.16 126 LYS A CA 1
ATOM 1057 C C . LYS A 1 126 ? 4.558 3.070 26.310 1.00 56.16 126 LYS A C 1
ATOM 1059 O O . LYS A 1 126 ? 4.691 3.558 25.193 1.00 56.16 126 LYS A O 1
ATOM 1064 N N . LEU A 1 127 ? 3.363 2.786 26.832 1.00 57.28 127 LEU A N 1
ATOM 1065 C CA . LEU A 1 127 ? 2.090 3.055 26.145 1.00 57.28 127 LEU A CA 1
ATOM 1066 C C . LEU A 1 127 ? 1.904 4.545 25.833 1.00 57.28 127 LEU A C 1
ATOM 1068 O O . LEU A 1 127 ? 1.544 4.888 24.713 1.00 57.28 127 LEU A O 1
ATOM 1072 N N . LYS A 1 128 ? 2.220 5.435 26.786 1.00 56.38 128 LYS A N 1
ATOM 1073 C CA . LYS A 1 128 ? 2.211 6.898 26.589 1.00 56.38 128 LYS A CA 1
ATOM 1074 C C . LYS A 1 128 ? 3.216 7.393 25.541 1.00 56.38 128 LYS A C 1
ATOM 1076 O O . LYS A 1 128 ? 3.113 8.530 25.112 1.00 56.38 128 LYS A O 1
ATOM 1081 N N . ARG A 1 129 ? 4.207 6.589 25.158 1.00 54.22 129 ARG A N 1
ATOM 1082 C CA . ARG A 1 129 ? 5.147 6.928 24.081 1.00 54.22 129 ARG A CA 1
ATOM 1083 C C . ARG A 1 129 ? 4.699 6.371 22.730 1.00 54.22 129 ARG A C 1
ATOM 1085 O O . ARG A 1 129 ? 4.960 6.982 21.706 1.00 54.22 129 ARG A O 1
ATOM 1092 N N . ASP A 1 130 ? 4.079 5.192 22.733 1.00 54.22 130 ASP A N 1
ATOM 1093 C CA . ASP A 1 130 ? 3.668 4.476 21.519 1.00 54.22 130 ASP A CA 1
ATOM 1094 C C . ASP A 1 130 ? 2.291 4.914 20.978 1.00 54.22 130 ASP A C 1
ATOM 1096 O O . ASP A 1 130 ? 1.939 4.581 19.848 1.00 54.22 130 ASP A O 1
ATOM 1100 N N . LEU A 1 131 ? 1.511 5.642 21.777 1.00 58.44 131 LEU A N 1
ATOM 1101 C CA . LEU A 1 131 ? 0.242 6.264 21.400 1.00 58.44 131 LEU A CA 1
ATOM 1102 C C . LEU A 1 131 ? 0.447 7.770 21.164 1.00 58.44 131 LEU A C 1
ATOM 1104 O O . LEU A 1 131 ? 1.431 8.345 21.616 1.00 58.44 131 LEU A O 1
ATOM 1108 N N . CYS A 1 132 ? -0.474 8.436 20.470 1.00 64.94 132 CYS A N 1
ATOM 1109 C CA . CYS A 1 132 ? -0.335 9.866 20.178 1.00 64.94 132 CYS A CA 1
ATOM 1110 C C . CYS A 1 132 ? -0.821 10.747 21.334 1.00 64.94 132 CYS A C 1
ATOM 1112 O O . CYS A 1 132 ? -1.828 10.435 21.972 1.00 64.94 132 CYS A O 1
ATOM 1114 N N . HIS A 1 133 ? -0.091 11.836 21.620 1.00 52.28 133 HIS A N 1
ATOM 1115 C CA . HIS A 1 133 ? -0.216 12.641 22.848 1.00 52.28 133 HIS A CA 1
ATOM 1116 C C . HIS A 1 133 ? -1.649 13.110 23.170 1.00 52.28 133 HIS A C 1
ATOM 1118 O O . HIS A 1 133 ? -2.020 13.137 24.344 1.00 52.28 133 HIS A O 1
ATOM 1124 N N . GLU A 1 134 ? -2.476 13.415 22.164 1.00 53.06 134 GLU A N 1
ATOM 1125 C CA . GLU A 1 134 ? -3.885 13.796 22.367 1.00 53.06 134 GLU A CA 1
ATOM 1126 C C . GLU A 1 134 ? -4.792 12.603 22.692 1.00 53.06 134 GLU A C 1
ATOM 1128 O O . GLU A 1 134 ? -5.662 12.694 23.558 1.00 53.06 134 GLU A O 1
ATOM 1133 N N . PHE A 1 135 ? -4.547 11.450 22.066 1.00 49.78 135 PHE A N 1
ATOM 1134 C CA . PHE A 1 135 ? -5.290 10.217 22.321 1.00 49.78 135 PHE A CA 1
ATOM 1135 C C . PHE A 1 135 ? -5.002 9.692 23.740 1.00 49.78 135 PHE A C 1
ATOM 1137 O O . PHE A 1 135 ? -5.886 9.205 24.433 1.00 49.78 135 PHE A O 1
ATOM 1144 N N . ILE A 1 136 ? -3.767 9.852 24.222 1.00 46.31 136 ILE A N 1
ATOM 1145 C CA . ILE A 1 136 ? -3.230 9.241 25.449 1.00 46.31 136 ILE A CA 1
ATOM 1146 C C . ILE A 1 136 ? -3.916 9.646 26.752 1.00 46.31 136 ILE A C 1
ATOM 1148 O O . ILE A 1 136 ? -4.005 8.825 27.669 1.00 46.31 136 ILE A O 1
ATOM 1152 N N . LYS A 1 137 ? -4.378 10.892 26.892 1.00 50.12 137 LYS A N 1
ATOM 1153 C CA . LYS A 1 137 ? -4.806 11.407 28.208 1.00 50.12 137 LYS A CA 1
ATOM 1154 C C . LYS A 1 137 ? -6.085 10.729 28.734 1.00 50.12 137 LYS A C 1
ATOM 1156 O O . LYS A 1 137 ? -6.433 10.879 29.906 1.00 50.12 137 LYS A O 1
ATOM 1161 N N . PHE A 1 138 ? -6.781 9.979 27.878 1.00 47.44 138 PHE A N 1
ATOM 1162 C CA . PHE A 1 138 ? -8.141 9.518 28.125 1.00 47.44 138 PHE A CA 1
ATOM 1163 C C . PHE A 1 138 ? -8.275 8.054 28.609 1.00 47.44 138 PHE A C 1
ATOM 1165 O O . PHE A 1 138 ? -9.188 7.768 29.380 1.00 47.44 138 PHE A O 1
ATOM 1172 N N . TYR A 1 139 ? -7.388 7.127 28.218 1.00 53.06 139 TYR A N 1
ATOM 1173 C CA . TYR A 1 139 ? -7.742 5.690 28.158 1.00 53.06 139 TYR A CA 1
ATOM 1174 C C . TYR A 1 139 ? -7.289 4.771 29.306 1.00 53.06 139 TYR A C 1
ATOM 1176 O O . TYR A 1 139 ? -7.769 3.640 29.373 1.00 53.06 139 TYR A O 1
ATOM 1184 N N . PHE A 1 140 ? -6.371 5.186 30.183 1.00 52.31 140 PHE A N 1
ATOM 1185 C CA . PHE A 1 140 ? -5.567 4.220 30.961 1.00 52.31 140 PHE A CA 1
ATOM 1186 C C . PHE A 1 140 ? -5.769 4.205 32.476 1.00 52.31 140 PHE A C 1
ATOM 1188 O O . PHE A 1 140 ? -5.070 3.468 33.164 1.00 52.31 140 PHE A O 1
ATOM 1195 N N . ASP A 1 141 ? -6.727 4.957 33.011 1.00 50.62 141 ASP A N 1
ATOM 1196 C CA . ASP A 1 141 ? -6.868 5.076 34.470 1.00 50.62 141 ASP A CA 1
ATOM 1197 C C . ASP A 1 141 ? -7.597 3.876 35.114 1.00 50.62 141 ASP A C 1
ATOM 1199 O O . ASP A 1 141 ? -7.852 3.881 36.315 1.00 50.62 141 ASP A O 1
ATOM 1203 N N . THR A 1 142 ? -7.997 2.848 34.350 1.00 54.22 142 THR A N 1
ATOM 1204 C CA . THR A 1 142 ? -8.787 1.723 34.883 1.00 54.22 142 THR A CA 1
ATOM 1205 C C . THR A 1 142 ? -8.452 0.402 34.189 1.00 54.22 142 THR A C 1
ATOM 1207 O O . THR A 1 142 ? -9.013 0.078 33.142 1.00 54.22 142 THR A O 1
ATOM 1210 N N . LEU A 1 143 ? -7.562 -0.378 34.806 1.00 56.50 143 LEU A N 1
ATOM 1211 C CA . LEU A 1 143 ? -7.212 -1.732 34.372 1.00 56.50 143 LEU A CA 1
ATOM 1212 C C . LEU A 1 143 ? -8.118 -2.762 35.059 1.00 56.50 143 LEU A C 1
ATOM 1214 O O . LEU A 1 143 ? -8.353 -2.686 36.264 1.00 56.50 143 LEU A O 1
ATOM 1218 N N . LYS A 1 144 ? -8.637 -3.724 34.292 1.00 61.19 144 LYS A N 1
ATOM 1219 C CA . LYS A 1 144 ? -9.441 -4.868 34.773 1.00 61.19 144 LYS A CA 1
ATOM 1220 C C . LYS A 1 144 ? -8.977 -6.163 34.105 1.00 61.19 144 LYS A C 1
ATOM 1222 O O . LYS A 1 144 ? -8.152 -6.104 33.198 1.00 61.19 144 LYS A O 1
ATOM 1227 N N . ARG A 1 145 ? -9.516 -7.318 34.519 1.00 61.03 145 ARG A N 1
ATOM 1228 C CA . ARG A 1 145 ? -9.320 -8.602 33.818 1.00 61.03 145 ARG A CA 1
ATOM 1229 C C . ARG A 1 145 ? -9.784 -8.507 32.359 1.00 61.03 145 ARG A C 1
ATOM 1231 O O . ARG A 1 145 ? -10.735 -7.786 32.055 1.00 61.03 145 ARG A O 1
ATOM 1238 N N . PHE A 1 146 ? -9.127 -9.261 31.478 1.00 67.50 146 PHE A N 1
ATOM 1239 C CA . PHE A 1 146 ? -9.344 -9.259 30.026 1.00 67.50 146 PHE A CA 1
ATOM 1240 C C . PHE A 1 146 ? -10.824 -9.370 29.595 1.00 67.50 146 PHE A C 1
ATOM 1242 O O . PHE A 1 146 ? -11.284 -8.590 28.755 1.00 67.50 146 PHE A O 1
ATOM 1249 N N . ASP A 1 147 ? -11.597 -10.282 30.193 1.00 67.38 147 ASP A N 1
ATOM 1250 C CA . ASP A 1 147 ? -13.001 -10.522 29.809 1.00 67.38 147 ASP A CA 1
ATOM 1251 C C . ASP A 1 147 ? -13.951 -9.374 30.201 1.00 67.38 147 ASP A C 1
ATOM 1253 O O . ASP A 1 147 ? -14.947 -9.103 29.509 1.00 67.38 147 ASP A O 1
ATOM 1257 N N . ASP A 1 148 ? -13.597 -8.650 31.264 1.00 77.50 148 ASP A N 1
ATOM 1258 C CA . ASP A 1 148 ? -14.391 -7.569 31.854 1.00 77.50 148 ASP A CA 1
ATOM 1259 C C . ASP A 1 148 ? -14.062 -6.194 31.258 1.00 77.50 148 ASP A C 1
ATOM 1261 O O . ASP A 1 148 ? -14.817 -5.237 31.450 1.00 77.50 148 ASP A O 1
ATOM 1265 N N . ALA A 1 149 ? -12.945 -6.077 30.534 1.00 87.31 149 ALA A N 1
ATOM 1266 C CA . ALA A 1 149 ? -12.494 -4.817 29.962 1.00 87.31 149 ALA A CA 1
ATOM 1267 C C . ALA A 1 149 ? -13.372 -4.376 28.780 1.00 87.31 149 ALA A C 1
ATOM 1269 O O . ALA A 1 149 ? -13.627 -5.136 27.836 1.00 87.31 149 ALA A O 1
ATOM 1270 N N . GLU A 1 150 ? -13.784 -3.108 28.792 1.00 91.06 150 GLU A N 1
ATOM 1271 C CA . GLU A 1 150 ? -14.531 -2.482 27.696 1.00 91.06 150 GLU A CA 1
ATOM 1272 C C . GLU A 1 150 ? -13.651 -2.266 26.463 1.00 91.06 150 GLU A C 1
ATOM 1274 O O . GLU A 1 150 ? -14.142 -2.369 25.344 1.00 91.06 150 GLU A O 1
ATOM 1279 N N . ILE A 1 151 ? -12.352 -2.021 26.638 1.00 91.44 151 ILE A N 1
ATOM 1280 C CA . ILE A 1 151 ? -11.404 -1.803 25.542 1.00 91.44 151 ILE A CA 1
ATOM 1281 C C . ILE A 1 151 ? -10.245 -2.788 25.663 1.00 91.44 151 ILE A C 1
ATOM 1283 O O . ILE A 1 151 ? -9.500 -2.762 26.640 1.00 91.44 151 ILE A O 1
ATOM 1287 N N . LEU A 1 152 ? -10.043 -3.606 24.633 1.00 90.31 152 LEU A N 1
ATOM 1288 C CA . LEU A 1 152 ? -8.798 -4.347 24.457 1.00 90.31 152 LEU A CA 1
ATOM 1289 C C . LEU A 1 152 ? -7.873 -3.572 23.534 1.00 90.31 152 LEU A C 1
ATOM 1291 O O . LEU A 1 152 ? -8.212 -3.317 22.379 1.00 90.31 152 LEU A O 1
ATOM 1295 N N . LEU A 1 153 ? -6.713 -3.199 24.054 1.00 87.38 153 LEU A N 1
ATOM 1296 C CA . LEU A 1 153 ? -5.689 -2.459 23.335 1.00 87.38 153 LEU A CA 1
ATOM 1297 C C . LEU A 1 153 ? -4.641 -3.428 22.827 1.00 87.38 153 LEU A C 1
ATOM 1299 O O . LEU A 1 153 ? -4.014 -4.132 23.614 1.00 87.38 153 LEU A O 1
ATOM 1303 N N . MET A 1 154 ? -4.440 -3.445 21.520 1.00 85.69 154 MET A N 1
ATOM 1304 C CA . MET A 1 154 ? -3.599 -4.441 20.884 1.00 85.69 154 MET A CA 1
ATOM 1305 C C . MET A 1 154 ? -2.486 -3.805 20.052 1.00 85.69 154 MET A C 1
ATOM 1307 O O . MET A 1 154 ? -2.721 -2.904 19.245 1.00 85.69 154 MET A O 1
ATOM 1311 N N . ASP A 1 155 ? -1.281 -4.329 20.259 1.00 83.94 155 ASP A N 1
ATOM 1312 C CA . ASP A 1 155 ? -0.079 -4.068 19.468 1.00 83.94 155 ASP A CA 1
ATOM 1313 C C . ASP A 1 155 ? 0.255 -5.316 18.643 1.00 83.94 155 ASP A C 1
ATOM 1315 O O . ASP A 1 155 ? 0.284 -6.437 19.168 1.00 83.94 155 ASP A O 1
ATOM 1319 N N . GLN A 1 156 ? 0.496 -5.140 17.348 1.00 84.25 156 GLN A N 1
ATOM 1320 C CA . GLN A 1 156 ? 0.885 -6.234 16.467 1.00 84.25 156 GLN A CA 1
ATOM 1321 C C . GLN A 1 156 ? 2.373 -6.560 16.645 1.00 84.25 156 GLN A C 1
ATOM 1323 O O . GLN A 1 156 ? 3.239 -5.887 16.089 1.00 84.25 156 GLN A O 1
ATOM 1328 N N . LYS A 1 157 ? 2.659 -7.634 17.393 1.00 78.06 157 LYS A N 1
ATOM 1329 C CA . LYS A 1 157 ? 4.027 -8.137 17.640 1.00 78.06 157 LYS A CA 1
ATOM 1330 C C . LYS A 1 157 ? 4.351 -9.501 17.022 1.00 78.06 157 LYS A C 1
ATOM 1332 O O . LYS A 1 157 ? 5.503 -9.908 17.054 1.00 78.06 157 LYS A O 1
ATOM 1337 N N . PHE A 1 158 ? 3.357 -10.206 16.491 1.00 75.75 158 PHE A N 1
ATOM 1338 C CA . PHE A 1 158 ? 3.524 -11.539 15.900 1.00 75.75 158 PHE A CA 1
ATOM 1339 C C . PHE A 1 158 ? 3.867 -11.438 14.413 1.00 75.75 158 PHE A C 1
ATOM 1341 O O . PHE A 1 158 ? 3.305 -10.592 13.715 1.00 75.75 158 PHE A O 1
ATOM 1348 N N . HIS A 1 159 ? 4.739 -12.302 13.898 1.00 73.38 159 HIS A N 1
ATOM 1349 C CA . HIS A 1 159 ? 5.183 -12.207 12.503 1.00 73.38 159 HIS A CA 1
ATOM 1350 C C . HIS A 1 159 ? 4.327 -13.029 11.538 1.00 73.38 159 HIS A C 1
ATOM 1352 O O . HIS A 1 159 ? 4.170 -12.640 10.378 1.00 73.38 159 HIS A O 1
ATOM 1358 N N . HIS A 1 160 ? 3.747 -14.131 12.009 1.00 73.75 160 HIS A N 1
ATOM 1359 C CA . HIS A 1 160 ? 3.039 -15.088 11.164 1.00 73.75 160 HIS A CA 1
ATOM 1360 C C . HIS A 1 160 ? 1.514 -15.039 11.343 1.00 73.75 160 HIS A C 1
ATOM 1362 O O . HIS A 1 160 ? 0.991 -14.671 12.392 1.00 73.75 160 HIS A O 1
ATOM 1368 N N . GLU A 1 161 ? 0.777 -15.382 10.284 1.00 73.44 161 GLU A N 1
ATOM 1369 C CA . GLU A 1 161 ? -0.680 -15.544 10.357 1.00 73.44 161 GLU A CA 1
ATOM 1370 C C . GLU A 1 161 ? -1.012 -16.761 11.235 1.00 73.44 161 GLU A C 1
ATOM 1372 O O . GLU A 1 161 ? -0.447 -17.835 11.038 1.00 73.44 161 GLU A O 1
ATOM 1377 N N . PHE A 1 162 ? -1.928 -16.603 12.192 1.00 74.19 162 PHE A N 1
ATOM 1378 C CA . PHE A 1 162 ? -2.291 -17.658 13.147 1.00 74.19 162 PHE A CA 1
ATOM 1379 C C . PHE A 1 162 ? -3.601 -18.355 12.772 1.00 74.19 162 PHE A C 1
ATOM 1381 O O . PHE A 1 162 ? -3.796 -19.533 13.071 1.00 74.19 162 PHE A O 1
ATOM 1388 N N . PHE A 1 163 ? -4.503 -17.672 12.065 1.00 76.50 163 PHE A N 1
ATOM 1389 C CA . PHE A 1 163 ? -5.669 -18.314 11.476 1.00 76.50 163 PHE A CA 1
ATOM 1390 C C . PHE A 1 163 ? -5.340 -18.879 10.097 1.00 76.50 163 PHE A C 1
ATOM 1392 O O . PHE A 1 163 ? -5.122 -18.144 9.139 1.00 76.50 163 PHE A O 1
ATOM 1399 N N . LEU A 1 164 ? -5.418 -20.206 9.983 1.00 65.50 164 LEU A N 1
ATOM 1400 C CA . LEU A 1 164 ? -5.265 -20.932 8.717 1.00 65.50 164 LEU A CA 1
ATOM 1401 C C . LEU A 1 164 ? -6.444 -20.711 7.749 1.00 65.50 164 LEU A C 1
ATOM 1403 O O . LEU A 1 164 ? -6.326 -20.965 6.548 1.00 65.50 164 LEU A O 1
ATOM 1407 N N . LYS A 1 165 ? -7.601 -20.253 8.254 1.00 67.44 165 LYS A N 1
ATOM 1408 C CA . LYS A 1 165 ? -8.789 -20.000 7.430 1.00 67.44 165 LYS A CA 1
ATOM 1409 C C . LYS A 1 165 ? -8.538 -18.789 6.535 1.00 67.44 165 LYS A C 1
ATOM 1411 O O . LYS A 1 165 ? -8.500 -17.660 7.022 1.00 67.44 165 LYS A O 1
ATOM 1416 N N . ARG A 1 166 ? -8.451 -19.032 5.224 1.00 71.31 166 ARG A N 1
ATOM 1417 C CA . ARG A 1 166 ? -8.397 -17.972 4.212 1.00 71.31 166 ARG A CA 1
ATOM 1418 C C . ARG A 1 166 ? -9.684 -17.153 4.267 1.00 71.31 166 ARG A C 1
ATOM 1420 O O . ARG A 1 166 ? -10.773 -17.690 4.079 1.00 71.31 166 ARG A O 1
ATOM 1427 N N . VAL A 1 167 ? -9.536 -15.864 4.536 1.00 81.06 167 VAL A N 1
ATOM 1428 C CA . VAL A 1 167 ? -10.602 -14.864 4.437 1.00 81.06 167 VAL A CA 1
ATOM 1429 C C . VAL A 1 167 ? -10.280 -13.897 3.297 1.00 81.06 167 VAL A C 1
ATOM 1431 O O . VAL A 1 167 ? -9.098 -13.785 2.945 1.00 81.06 167 VAL A O 1
ATOM 1434 N N . PRO A 1 168 ? -11.290 -13.226 2.711 1.00 84.19 168 PRO A N 1
ATOM 1435 C CA . PRO A 1 168 ? -11.072 -12.252 1.648 1.00 84.19 168 PRO A CA 1
ATOM 1436 C C . PRO A 1 168 ? -10.040 -11.196 2.048 1.00 84.19 168 PRO A C 1
ATOM 1438 O O . PRO A 1 168 ? -9.983 -10.770 3.206 1.00 84.19 168 PRO A O 1
ATOM 1441 N N . ASP A 1 169 ? -9.212 -10.784 1.090 1.00 84.31 169 ASP A N 1
ATOM 1442 C CA . ASP A 1 169 ? -8.285 -9.684 1.317 1.00 84.31 169 ASP A CA 1
ATOM 1443 C C . ASP A 1 169 ? -9.018 -8.340 1.347 1.00 84.31 169 ASP A C 1
ATOM 1445 O O . ASP A 1 169 ? -10.009 -8.160 0.653 1.00 84.31 169 ASP A O 1
ATOM 1449 N N . LEU A 1 170 ? -8.514 -7.375 2.126 1.00 89.81 170 LEU A N 1
ATOM 1450 C CA . LEU A 1 170 ? -9.091 -6.025 2.160 1.00 89.81 170 LEU A CA 1
ATOM 1451 C C . LEU A 1 170 ? -9.033 -5.379 0.777 1.00 89.81 170 LEU A C 1
ATOM 1453 O O . LEU A 1 170 ? -7.946 -5.306 0.212 1.00 89.81 170 LEU A O 1
ATOM 1457 N N . GLU A 1 171 ? -10.135 -4.865 0.252 1.00 93.31 171 GLU A N 1
ATOM 1458 C CA . GLU A 1 171 ? -10.089 -4.054 -0.967 1.00 93.31 171 GLU A CA 1
ATOM 1459 C C . GLU A 1 171 ? -9.616 -2.630 -0.679 1.00 93.31 171 GLU A C 1
ATOM 1461 O O . GLU A 1 171 ? -9.852 -2.091 0.405 1.00 93.31 171 GLU A O 1
ATOM 1466 N N . TYR A 1 172 ? -8.942 -2.025 -1.659 1.00 96.44 172 TYR A N 1
ATOM 1467 C CA . TYR A 1 172 ? -8.574 -0.614 -1.589 1.00 96.44 172 TYR A CA 1
ATOM 1468 C C . TYR A 1 172 ? -9.801 0.285 -1.753 1.00 96.44 172 TYR A C 1
ATOM 1470 O O . TYR A 1 172 ? -10.823 -0.124 -2.302 1.00 96.44 172 TYR A O 1
ATOM 1478 N N . ALA A 1 173 ? -9.699 1.510 -1.249 1.00 97.31 173 ALA A N 1
ATOM 1479 C CA . ALA A 1 173 ? -10.756 2.502 -1.355 1.00 97.31 173 ALA A CA 1
ATOM 1480 C C . ALA A 1 173 ? -11.046 2.867 -2.830 1.00 97.31 173 ALA A C 1
ATOM 1482 O O . ALA A 1 173 ? -10.105 2.915 -3.632 1.00 97.31 173 ALA A O 1
ATOM 1483 N N . PRO A 1 174 ? -12.310 3.173 -3.193 1.00 96.38 174 PRO A N 1
ATOM 1484 C CA . PRO A 1 174 ? -12.697 3.467 -4.576 1.00 96.38 174 PRO A CA 1
ATOM 1485 C C . PRO A 1 174 ? -11.850 4.549 -5.252 1.00 96.38 174 PRO A C 1
ATOM 1487 O O . PRO A 1 174 ? -11.356 4.315 -6.347 1.00 96.38 174 PRO A O 1
ATOM 1490 N N . HIS A 1 175 ? -11.567 5.664 -4.569 1.00 95.62 175 HIS A N 1
ATOM 1491 C CA . HIS A 1 175 ? -10.756 6.752 -5.132 1.00 95.62 175 HIS A CA 1
ATOM 1492 C C . HIS A 1 175 ? -9.335 6.303 -5.536 1.00 95.62 175 HIS A C 1
ATOM 1494 O O . HIS A 1 175 ? -8.803 6.759 -6.547 1.00 95.62 175 HIS A O 1
ATOM 1500 N N . ILE A 1 176 ? -8.723 5.365 -4.798 1.00 97.12 176 ILE A N 1
ATOM 1501 C CA . ILE A 1 176 ? -7.413 4.794 -5.154 1.00 97.12 176 ILE A CA 1
ATOM 1502 C C . ILE A 1 176 ? -7.544 3.919 -6.401 1.00 97.12 176 ILE A C 1
ATOM 1504 O O . ILE A 1 176 ? -6.709 3.995 -7.303 1.00 97.12 176 ILE A O 1
ATOM 1508 N N . ILE A 1 177 ? -8.582 3.078 -6.455 1.00 97.00 177 ILE A N 1
ATOM 1509 C CA . ILE A 1 177 ? -8.842 2.207 -7.606 1.00 97.00 177 ILE A CA 1
ATOM 1510 C C . ILE A 1 177 ? -9.100 3.047 -8.857 1.00 97.00 177 ILE A C 1
ATOM 1512 O O . ILE A 1 177 ? -8.477 2.809 -9.888 1.00 97.00 177 ILE A O 1
ATOM 1516 N N . GLU A 1 178 ? -9.967 4.049 -8.768 1.00 96.00 178 GLU A N 1
ATOM 1517 C CA . GLU A 1 178 ? -10.294 4.966 -9.860 1.00 96.00 178 GLU A CA 1
ATOM 1518 C C . GLU A 1 178 ? -9.047 5.679 -10.378 1.00 96.00 178 GLU A C 1
ATOM 1520 O O . GLU A 1 178 ? -8.803 5.674 -11.590 1.00 96.00 178 GLU A O 1
ATOM 1525 N N . LYS A 1 179 ? -8.207 6.193 -9.471 1.00 96.38 179 LYS A N 1
ATOM 1526 C CA . LYS A 1 179 ? -6.955 6.851 -9.844 1.00 96.38 179 LYS A CA 1
ATOM 1527 C C . LYS A 1 179 ? -5.961 5.897 -10.496 1.00 96.38 179 LYS A C 1
ATOM 1529 O O . LYS A 1 179 ? -5.356 6.228 -11.514 1.00 96.38 179 LYS A O 1
ATOM 1534 N N . ALA A 1 180 ? -5.809 4.687 -9.964 1.00 97.19 180 ALA A N 1
ATOM 1535 C CA . ALA A 1 180 ? -4.958 3.677 -10.582 1.00 97.19 180 ALA A CA 1
ATOM 1536 C C . ALA A 1 180 ? -5.459 3.308 -11.986 1.00 97.19 180 ALA A C 1
ATOM 1538 O O . ALA A 1 180 ? -4.660 3.190 -12.912 1.00 97.19 180 ALA A O 1
ATOM 1539 N N . LEU A 1 181 ? -6.775 3.159 -12.169 1.00 96.12 181 LEU A N 1
ATOM 1540 C CA . LEU A 1 181 ? -7.377 2.861 -13.468 1.00 96.12 181 LEU A CA 1
ATOM 1541 C C . LEU A 1 181 ? -7.212 4.012 -14.467 1.00 96.12 181 LEU A C 1
ATOM 1543 O O . LEU A 1 181 ? -7.003 3.745 -15.648 1.00 96.12 181 LEU A O 1
ATOM 1547 N N . GLU A 1 182 ? -7.274 5.267 -14.026 1.00 96.25 182 GLU A N 1
ATOM 1548 C CA . GLU A 1 182 ? -6.932 6.437 -14.848 1.00 96.25 182 GLU A CA 1
ATOM 1549 C C . GLU A 1 182 ? -5.492 6.348 -15.366 1.00 96.25 182 GLU A C 1
ATOM 1551 O O . GLU A 1 182 ? -5.278 6.407 -16.578 1.00 96.25 182 GLU A O 1
ATOM 1556 N N . ILE A 1 183 ? -4.526 6.115 -14.470 1.00 97.31 183 ILE A N 1
ATOM 1557 C CA . ILE A 1 183 ? -3.110 5.939 -14.826 1.00 97.31 183 ILE A CA 1
ATOM 1558 C C . ILE A 1 183 ? -2.959 4.791 -15.828 1.00 97.31 183 ILE A C 1
ATOM 1560 O O . ILE A 1 183 ? -2.345 4.953 -16.877 1.00 97.31 183 ILE A O 1
ATOM 1564 N N . ILE A 1 184 ? -3.564 3.636 -15.546 1.00 96.94 184 ILE A N 1
ATOM 1565 C CA . ILE A 1 184 ? -3.481 2.457 -16.414 1.00 96.94 184 ILE A CA 1
ATOM 1566 C C . ILE A 1 184 ? -4.031 2.762 -17.809 1.00 96.94 184 ILE A C 1
ATOM 1568 O O . ILE A 1 184 ? -3.357 2.457 -18.789 1.00 96.94 184 ILE A O 1
ATOM 1572 N N . ARG A 1 185 ? -5.215 3.379 -17.928 1.00 95.81 185 ARG A N 1
ATOM 1573 C CA . ARG A 1 185 ? -5.819 3.705 -19.234 1.00 95.81 185 ARG A CA 1
ATOM 1574 C C . ARG A 1 185 ? -4.920 4.600 -20.084 1.00 95.81 185 ARG A C 1
ATOM 1576 O O . ARG A 1 185 ? -4.827 4.375 -21.284 1.00 95.81 185 ARG A O 1
ATOM 1583 N N . ASN A 1 186 ? -4.237 5.558 -19.463 1.00 96.00 186 ASN A N 1
ATOM 1584 C CA . ASN A 1 186 ? -3.320 6.467 -20.153 1.00 96.00 186 ASN A CA 1
ATOM 1585 C C . ASN A 1 186 ? -1.992 5.798 -20.549 1.00 96.00 186 ASN A C 1
ATOM 1587 O O . ASN A 1 186 ? -1.295 6.283 -21.438 1.00 96.00 186 ASN A O 1
ATOM 1591 N N . LEU A 1 187 ? -1.641 4.681 -19.905 1.00 96.25 187 LEU A N 1
ATOM 1592 C CA . LEU A 1 187 ? -0.410 3.943 -20.171 1.00 96.25 187 LEU A CA 1
ATOM 1593 C C . LEU A 1 187 ? -0.577 2.802 -21.179 1.00 96.25 187 LEU A C 1
ATOM 1595 O O . LEU A 1 187 ? 0.394 2.487 -21.859 1.00 96.25 187 LEU A O 1
ATOM 1599 N N . GLN A 1 188 ? -1.739 2.146 -21.264 1.00 93.25 188 GLN A N 1
ATOM 1600 C CA . GLN A 1 188 ? -1.882 0.894 -22.024 1.00 93.25 188 GLN A CA 1
ATOM 1601 C C . GLN A 1 188 ? -1.529 1.028 -23.526 1.00 93.25 188 GLN A C 1
ATOM 1603 O O . GLN A 1 188 ? -1.989 1.966 -24.177 1.00 93.25 188 GLN A O 1
ATOM 1608 N N . PRO A 1 189 ? -0.801 0.049 -24.110 1.00 95.12 189 PRO A N 1
ATOM 1609 C CA . PRO A 1 189 ? -0.002 -0.985 -23.444 1.00 95.12 189 PRO A CA 1
ATOM 1610 C C . PRO A 1 189 ? 1.305 -0.415 -22.868 1.00 95.12 189 PRO A C 1
ATOM 1612 O O . PRO A 1 189 ? 1.918 0.470 -23.465 1.00 95.12 189 PRO A O 1
ATOM 1615 N N . PHE A 1 190 ? 1.757 -0.952 -21.727 1.00 97.88 190 PHE A N 1
ATOM 1616 C CA . PHE A 1 190 ? 2.987 -0.494 -21.067 1.00 97.88 190 PHE A CA 1
ATOM 1617 C C . PHE A 1 190 ? 3.791 -1.605 -20.390 1.00 97.88 190 PHE A C 1
ATOM 1619 O O . PHE A 1 190 ? 3.261 -2.654 -20.007 1.00 97.88 190 PHE A O 1
ATOM 1626 N N . ILE A 1 191 ? 5.080 -1.325 -20.196 1.00 98.38 191 ILE A N 1
ATOM 1627 C CA . ILE A 1 191 ? 5.998 -2.109 -19.365 1.00 98.38 191 ILE A CA 1
ATOM 1628 C C . ILE A 1 191 ? 6.066 -1.443 -17.994 1.00 98.38 191 ILE A C 1
ATOM 1630 O O . ILE A 1 191 ? 6.291 -0.239 -17.910 1.00 98.38 191 ILE A O 1
ATOM 1634 N N . ALA A 1 192 ? 5.915 -2.203 -16.915 1.00 98.31 192 ALA A N 1
ATOM 1635 C CA . ALA A 1 192 ? 6.186 -1.717 -15.569 1.00 98.31 192 ALA A CA 1
ATOM 1636 C C . ALA A 1 192 ? 7.450 -2.363 -15.011 1.00 98.31 192 ALA A C 1
ATOM 1638 O O . ALA A 1 192 ? 7.591 -3.582 -15.069 1.00 98.31 192 ALA A O 1
ATOM 1639 N N . ALA A 1 193 ? 8.332 -1.569 -14.415 1.00 97.19 193 ALA A N 1
ATOM 1640 C CA . ALA A 1 193 ? 9.486 -2.047 -13.667 1.00 97.19 193 ALA A CA 1
ATOM 1641 C C . ALA A 1 193 ? 9.350 -1.650 -12.197 1.00 97.19 193 ALA A C 1
ATOM 1643 O O . ALA A 1 193 ? 9.104 -0.487 -11.879 1.00 97.19 193 ALA A O 1
ATOM 1644 N N . GLN A 1 194 ? 9.523 -2.616 -11.298 1.00 94.94 194 GLN A N 1
ATOM 1645 C CA . GLN A 1 194 ? 9.584 -2.365 -9.863 1.00 94.94 194 GLN A CA 1
ATOM 1646 C C . GLN A 1 194 ? 11.020 -2.522 -9.373 1.00 94.94 194 GLN A C 1
ATOM 1648 O O . GLN A 1 194 ? 11.606 -3.606 -9.461 1.00 94.94 194 GLN A O 1
ATOM 1653 N N . TRP A 1 195 ? 11.576 -1.447 -8.814 1.00 93.06 195 TRP A N 1
ATOM 1654 C CA . TRP A 1 195 ? 12.935 -1.435 -8.291 1.00 93.06 195 TRP A CA 1
ATOM 1655 C C . TRP A 1 195 ? 12.990 -0.854 -6.882 1.00 93.06 195 TRP A C 1
ATOM 1657 O O . TRP A 1 195 ? 12.831 0.340 -6.673 1.00 93.06 195 TRP A O 1
ATOM 1667 N N . ARG A 1 196 ? 13.245 -1.719 -5.896 1.00 88.88 196 ARG A N 1
ATOM 1668 C CA . ARG A 1 196 ? 13.517 -1.297 -4.519 1.00 88.88 196 ARG A CA 1
ATOM 1669 C C . ARG A 1 196 ? 15.016 -1.037 -4.344 1.00 88.88 196 ARG A C 1
ATOM 1671 O O . ARG A 1 196 ? 15.775 -1.977 -4.097 1.00 88.88 196 ARG A O 1
ATOM 1678 N N . MET A 1 197 ? 15.435 0.207 -4.525 1.00 90.12 197 MET A N 1
ATOM 1679 C CA . MET A 1 197 ? 16.831 0.633 -4.534 1.00 90.12 197 MET A CA 1
ATOM 1680 C C . MET A 1 197 ? 17.436 0.707 -3.129 1.00 90.12 197 MET A C 1
ATOM 1682 O O . MET A 1 197 ? 18.612 0.387 -2.979 1.00 90.12 197 MET A O 1
ATOM 1686 N N . GLU A 1 198 ? 16.647 1.020 -2.094 1.00 84.44 198 GLU A N 1
ATOM 1687 C CA . GLU A 1 198 ? 17.103 1.131 -0.694 1.00 84.44 198 GLU A CA 1
ATOM 1688 C C . GLU A 1 198 ? 17.905 -0.089 -0.233 1.00 84.44 198 GLU A C 1
ATOM 1690 O O . GLU A 1 198 ? 18.888 0.014 0.502 1.00 84.44 198 GLU A O 1
ATOM 1695 N N . LEU A 1 199 ? 17.447 -1.272 -0.641 1.00 79.56 199 LEU A N 1
ATOM 1696 C CA . LEU A 1 199 ? 17.997 -2.531 -0.168 1.00 79.56 199 LEU A CA 1
ATOM 1697 C C . LEU A 1 199 ? 19.094 -3.073 -1.082 1.00 79.56 199 LEU A C 1
ATOM 1699 O O . LEU A 1 199 ? 19.745 -4.031 -0.686 1.00 79.56 199 LEU A O 1
ATOM 1703 N N . GLY A 1 200 ? 19.296 -2.538 -2.286 1.00 83.69 200 GLY A N 1
ATOM 1704 C CA . GLY A 1 200 ? 20.311 -3.048 -3.212 1.00 83.69 200 GLY A CA 1
ATOM 1705 C C . GLY A 1 200 ? 21.735 -2.622 -2.840 1.00 83.69 200 GLY A C 1
ATOM 1706 O O . GLY A 1 200 ? 21.947 -1.777 -1.975 1.00 83.69 200 GLY A O 1
ATOM 1707 N N . ASN A 1 201 ? 22.736 -3.210 -3.503 1.00 88.00 201 ASN A N 1
ATOM 1708 C CA . ASN A 1 201 ? 24.117 -2.739 -3.388 1.00 88.00 201 ASN A CA 1
ATOM 1709 C C . ASN A 1 201 ? 24.280 -1.445 -4.209 1.00 88.00 201 ASN A C 1
ATOM 1711 O O . ASN A 1 201 ? 24.171 -1.523 -5.436 1.00 88.00 201 ASN A O 1
ATOM 1715 N N . PRO A 1 202 ? 24.590 -0.287 -3.590 1.00 88.94 202 PRO A N 1
ATOM 1716 C CA . PRO A 1 202 ? 24.729 0.973 -4.317 1.00 88.94 202 PRO A CA 1
ATOM 1717 C C . PRO A 1 202 ? 25.732 0.892 -5.475 1.00 88.94 202 PRO A C 1
ATOM 1719 O O . PRO A 1 202 ? 25.451 1.389 -6.559 1.00 88.94 202 PRO A O 1
ATOM 1722 N N . LEU A 1 203 ? 26.849 0.173 -5.310 1.00 91.19 203 LEU A N 1
ATOM 1723 C CA . LEU A 1 203 ? 27.887 0.053 -6.345 1.00 91.19 203 LEU A CA 1
ATOM 1724 C C . LEU A 1 203 ? 27.372 -0.574 -7.650 1.00 91.19 203 LEU A C 1
ATOM 1726 O O . LEU A 1 203 ? 27.903 -0.300 -8.724 1.00 91.19 203 LEU A O 1
ATOM 1730 N N . ASN A 1 204 ? 26.321 -1.391 -7.566 1.00 93.50 204 ASN A N 1
ATOM 1731 C CA . ASN A 1 204 ? 25.727 -2.041 -8.728 1.00 93.50 204 ASN A CA 1
ATOM 1732 C C . ASN A 1 204 ? 24.680 -1.167 -9.429 1.00 93.50 204 ASN A C 1
ATOM 1734 O O . ASN A 1 204 ? 24.333 -1.470 -10.568 1.00 93.50 204 ASN A O 1
ATOM 1738 N N . MET A 1 205 ? 24.179 -0.097 -8.796 1.00 93.94 205 MET A N 1
ATOM 1739 C CA . MET A 1 205 ? 23.004 0.645 -9.275 1.00 93.94 205 MET A CA 1
ATOM 1740 C C . MET A 1 205 ? 23.162 1.163 -10.712 1.00 93.94 205 MET A C 1
ATOM 1742 O O . MET A 1 205 ? 22.279 0.877 -11.519 1.00 93.94 205 MET A O 1
ATOM 1746 N N . PRO A 1 206 ? 24.271 1.820 -11.113 1.00 96.00 206 PRO A N 1
ATOM 1747 C CA . PRO A 1 206 ? 24.407 2.281 -12.496 1.00 96.00 206 PRO A CA 1
ATOM 1748 C C . PRO A 1 206 ? 24.400 1.127 -13.508 1.00 96.00 206 PRO A C 1
ATOM 1750 O O . PRO A 1 206 ? 23.719 1.192 -14.525 1.00 96.00 206 PRO A O 1
ATOM 1753 N N . ARG A 1 207 ? 25.093 0.022 -13.204 1.00 96.38 207 ARG A N 1
ATOM 1754 C CA . ARG A 1 207 ? 25.118 -1.166 -14.072 1.00 96.38 207 ARG A CA 1
ATOM 1755 C C . ARG A 1 207 ? 23.742 -1.832 -14.163 1.00 96.38 207 ARG A C 1
ATOM 1757 O O . ARG A 1 207 ? 23.359 -2.301 -15.230 1.00 96.38 207 ARG A O 1
ATOM 1764 N N . CYS A 1 208 ? 23.007 -1.877 -13.057 1.00 96.69 208 CYS A N 1
ATOM 1765 C CA . CYS A 1 208 ? 21.638 -2.378 -13.007 1.00 96.69 208 CYS A CA 1
ATOM 1766 C C . CYS A 1 208 ? 20.682 -1.541 -13.861 1.00 96.69 208 CYS A C 1
ATOM 1768 O O . CYS A 1 208 ? 19.820 -2.114 -14.525 1.00 96.69 208 CYS A O 1
ATOM 1770 N N . ALA A 1 209 ? 20.861 -0.217 -13.884 1.00 97.62 209 ALA A N 1
ATOM 1771 C CA . ALA A 1 209 ? 20.096 0.668 -14.753 1.00 97.62 209 ALA A CA 1
ATOM 1772 C C . ALA A 1 209 ? 20.383 0.380 -16.234 1.00 97.62 209 ALA A C 1
ATOM 1774 O O . ALA A 1 209 ? 19.445 0.203 -16.999 1.00 97.62 209 ALA A O 1
ATOM 1775 N N . GLU A 1 210 ? 21.650 0.228 -16.633 1.00 98.00 210 GLU A N 1
ATOM 1776 C CA . GLU A 1 210 ? 22.016 -0.107 -18.024 1.00 98.00 210 GLU A CA 1
ATOM 1777 C C . GLU A 1 210 ? 21.423 -1.443 -18.500 1.00 98.00 210 GLU A C 1
ATOM 1779 O O . GLU A 1 210 ? 20.959 -1.564 -19.639 1.00 98.00 210 GLU A O 1
ATOM 1784 N N . LYS A 1 211 ? 21.395 -2.452 -17.619 1.00 97.81 211 LYS A N 1
ATOM 1785 C CA . LYS A 1 211 ? 20.716 -3.724 -17.902 1.00 97.81 211 LYS A CA 1
ATOM 1786 C C . LYS A 1 211 ? 19.216 -3.521 -18.104 1.00 97.81 211 LYS A C 1
ATOM 1788 O O . LYS A 1 211 ? 18.679 -3.986 -19.106 1.00 97.81 211 LYS A O 1
ATOM 1793 N N . LEU A 1 212 ? 18.564 -2.787 -17.194 1.00 98.06 212 LEU A N 1
ATOM 1794 C CA . LEU A 1 212 ? 17.137 -2.480 -17.300 1.00 98.06 212 LEU A CA 1
ATOM 1795 C C . LEU A 1 212 ? 16.821 -1.754 -18.612 1.00 98.06 212 LEU A C 1
ATOM 1797 O O . LEU A 1 212 ? 15.877 -2.138 -19.293 1.00 98.06 212 LEU A O 1
ATOM 1801 N N . VAL A 1 213 ? 17.631 -0.762 -18.994 1.00 98.38 213 VAL A N 1
ATOM 1802 C CA . VAL A 1 213 ? 17.500 -0.043 -20.271 1.00 98.38 213 VAL A CA 1
ATOM 1803 C C . VAL A 1 213 ? 17.537 -1.019 -21.444 1.00 98.38 213 VAL A C 1
ATOM 1805 O O . VAL A 1 213 ? 16.603 -1.056 -22.240 1.00 98.38 213 VAL A O 1
ATOM 1808 N N . SER A 1 214 ? 18.579 -1.849 -21.521 1.00 97.81 214 SER A N 1
ATOM 1809 C CA . SER A 1 214 ? 18.767 -2.794 -22.632 1.00 97.81 214 SER A CA 1
ATOM 1810 C C . SER A 1 214 ? 17.589 -3.769 -22.762 1.00 97.81 214 SER A C 1
ATOM 1812 O O . SER A 1 214 ? 17.113 -4.058 -23.864 1.00 97.81 214 SER A O 1
ATOM 1814 N N . HIS A 1 215 ? 17.086 -4.251 -21.624 1.00 97.81 215 HIS A N 1
ATOM 1815 C CA . HIS A 1 215 ? 15.963 -5.179 -21.575 1.00 97.81 215 HIS A CA 1
ATOM 1816 C C . HIS A 1 215 ? 14.644 -4.496 -21.966 1.00 97.81 215 HIS A C 1
ATOM 1818 O O . HIS A 1 215 ? 13.888 -5.023 -22.782 1.00 97.81 215 HIS A O 1
ATOM 1824 N N . VAL A 1 216 ? 14.375 -3.302 -21.429 1.00 98.06 216 VAL A N 1
ATOM 1825 C CA . VAL A 1 216 ? 13.179 -2.513 -21.754 1.00 98.06 216 VAL A CA 1
ATOM 1826 C C . VAL A 1 216 ? 13.133 -2.182 -23.241 1.00 98.06 216 VAL A C 1
ATOM 1828 O O . VAL A 1 216 ? 12.096 -2.406 -23.856 1.00 98.06 216 VAL A O 1
ATOM 1831 N N . GLU A 1 217 ? 14.232 -1.722 -23.839 1.00 97.38 217 GLU A N 1
ATOM 1832 C CA . GLU A 1 217 ? 14.280 -1.412 -25.276 1.00 97.38 217 GLU A CA 1
ATOM 1833 C C . GLU A 1 217 ? 13.992 -2.646 -26.142 1.00 97.38 217 GLU A C 1
ATOM 1835 O O . GLU A 1 217 ? 13.219 -2.574 -27.097 1.00 97.38 217 GLU A O 1
ATOM 1840 N N . SER A 1 218 ? 14.502 -3.816 -25.749 1.00 96.88 218 SER A N 1
ATOM 1841 C CA . SER A 1 218 ? 14.185 -5.080 -26.428 1.00 96.88 218 SER A CA 1
ATOM 1842 C C . SER A 1 218 ? 12.689 -5.417 -26.340 1.00 96.88 218 SER A C 1
ATOM 1844 O O . SER A 1 218 ? 12.057 -5.780 -27.334 1.00 96.88 218 SER A O 1
ATOM 1846 N N . LEU A 1 219 ? 12.083 -5.255 -25.160 1.00 97.06 219 LEU A N 1
ATOM 1847 C CA . LEU A 1 219 ? 10.658 -5.520 -24.941 1.00 97.06 219 LEU A CA 1
ATOM 1848 C C . LEU A 1 219 ? 9.743 -4.507 -25.635 1.00 97.06 219 LEU A C 1
ATOM 1850 O O . LEU A 1 219 ? 8.663 -4.892 -26.089 1.00 97.06 219 LEU A O 1
ATOM 1854 N N . LYS A 1 220 ? 10.158 -3.238 -25.742 1.00 96.62 220 LYS A N 1
ATOM 1855 C CA . LYS A 1 220 ? 9.432 -2.207 -26.500 1.00 96.62 220 LYS A CA 1
ATOM 1856 C C . LYS A 1 220 ? 9.215 -2.652 -27.945 1.00 96.62 220 LYS A C 1
ATOM 1858 O O . LYS A 1 220 ? 8.097 -2.531 -28.447 1.00 96.62 220 LYS A O 1
ATOM 1863 N N . VAL A 1 221 ? 10.242 -3.240 -28.568 1.00 95.94 221 VAL A N 1
ATOM 1864 C CA . VAL A 1 221 ? 10.170 -3.805 -29.925 1.00 95.94 221 VAL A CA 1
ATOM 1865 C C . VAL A 1 221 ? 9.260 -5.035 -29.971 1.00 95.94 221 VAL A C 1
ATOM 1867 O O . VAL A 1 221 ? 8.346 -5.078 -30.789 1.00 95.94 221 VAL A O 1
ATOM 1870 N N . ILE A 1 222 ? 9.462 -6.010 -29.076 1.00 95.50 222 ILE A N 1
ATOM 1871 C CA . ILE A 1 222 ? 8.714 -7.285 -29.081 1.00 95.50 222 ILE A CA 1
ATOM 1872 C C . ILE A 1 222 ? 7.209 -7.066 -28.895 1.00 95.50 222 ILE A C 1
ATOM 1874 O O . ILE A 1 222 ? 6.399 -7.674 -29.591 1.00 95.50 222 ILE A O 1
ATOM 1878 N N . TYR A 1 223 ? 6.824 -6.203 -27.956 1.00 93.56 223 TYR A N 1
ATOM 1879 C CA . TYR A 1 223 ? 5.425 -6.027 -27.560 1.00 93.56 223 TYR A CA 1
ATOM 1880 C C . TYR A 1 223 ? 4.765 -4.778 -28.152 1.00 93.56 223 TYR A C 1
ATOM 1882 O O . TYR A 1 223 ? 3.613 -4.501 -27.808 1.00 93.56 223 TYR A O 1
ATOM 1890 N N . ASN A 1 224 ? 5.473 -4.050 -29.026 1.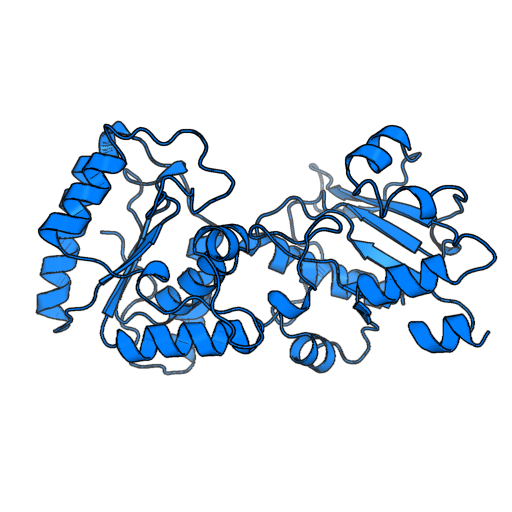00 93.00 224 ASN A N 1
ATOM 1891 C CA . ASN A 1 224 ? 5.049 -2.780 -29.622 1.00 93.00 224 ASN A CA 1
ATOM 1892 C C . ASN A 1 224 ? 4.502 -1.799 -28.570 1.00 93.00 224 ASN A C 1
A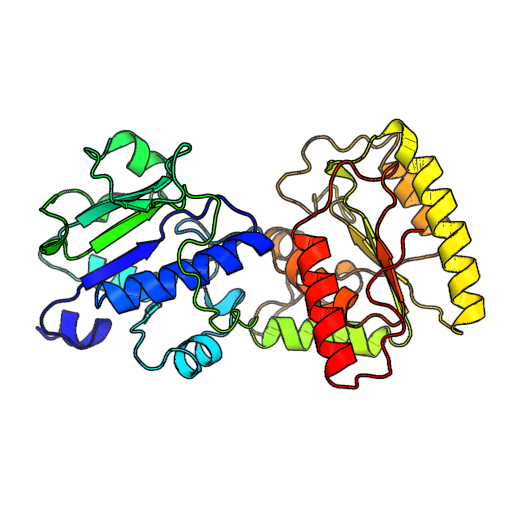TOM 1894 O O . ASN A 1 224 ? 3.371 -1.317 -28.646 1.00 93.00 224 ASN A O 1
ATOM 1898 N N . THR A 1 225 ? 5.305 -1.553 -27.538 1.00 91.12 225 THR A N 1
ATOM 1899 C CA . THR A 1 225 ? 4.951 -0.717 -26.386 1.00 91.12 225 THR A CA 1
ATOM 1900 C C . THR A 1 225 ? 5.918 0.449 -26.275 1.00 91.12 225 THR A C 1
ATOM 1902 O O . THR A 1 225 ? 7.113 0.294 -26.506 1.00 91.12 225 THR A O 1
ATOM 1905 N N . ARG A 1 226 ? 5.409 1.631 -25.919 1.00 93.06 226 ARG A N 1
ATOM 1906 C CA . ARG A 1 226 ? 6.225 2.849 -25.751 1.00 93.06 226 ARG A CA 1
ATOM 1907 C C . ARG A 1 226 ? 6.346 3.266 -24.295 1.00 93.06 226 ARG A C 1
ATOM 1909 O O . ARG A 1 226 ? 7.404 3.718 -23.871 1.00 93.06 226 ARG A O 1
ATOM 1916 N N . ASN A 1 227 ? 5.264 3.090 -23.545 1.00 97.44 227 ASN A N 1
ATOM 1917 C CA . ASN A 1 227 ? 5.155 3.573 -22.183 1.00 97.44 227 ASN A CA 1
ATOM 1918 C C . ASN A 1 227 ? 5.902 2.649 -21.218 1.00 97.44 227 ASN A C 1
ATOM 1920 O O . ASN A 1 227 ? 5.757 1.422 -21.261 1.00 97.44 227 ASN A O 1
ATOM 1924 N N . VAL A 1 228 ? 6.681 3.262 -20.329 1.00 98.12 228 VAL A N 1
ATOM 1925 C CA . VAL A 1 228 ? 7.374 2.581 -19.236 1.00 98.12 228 VAL A CA 1
ATOM 1926 C C . VAL A 1 228 ? 6.945 3.219 -17.926 1.00 98.12 228 VAL A C 1
ATOM 1928 O O . VAL A 1 228 ? 7.037 4.433 -17.770 1.00 98.12 228 VAL A O 1
ATOM 1931 N N . TYR A 1 229 ? 6.478 2.403 -16.988 1.00 98.31 229 TYR A N 1
ATOM 1932 C CA . TYR A 1 229 ? 6.132 2.818 -15.636 1.00 98.31 229 TYR A CA 1
ATOM 1933 C C . TYR A 1 229 ? 7.194 2.331 -14.650 1.00 98.31 229 TYR A C 1
ATOM 1935 O O . TYR A 1 229 ? 7.521 1.143 -14.642 1.00 98.31 229 TYR A O 1
ATOM 1943 N N . LEU A 1 230 ? 7.716 3.214 -13.803 1.00 97.50 230 LEU A N 1
ATOM 1944 C CA . LEU A 1 230 ? 8.710 2.868 -12.789 1.00 97.50 230 LEU A CA 1
ATOM 1945 C C . LEU A 1 230 ? 8.123 3.022 -11.383 1.00 97.50 230 LEU A C 1
ATOM 1947 O O . LEU A 1 230 ? 7.834 4.132 -10.943 1.00 97.50 230 LEU A O 1
ATOM 1951 N N . ALA A 1 231 ? 8.022 1.903 -10.667 1.00 95.31 231 ALA A N 1
ATOM 1952 C CA . ALA A 1 231 ? 7.710 1.860 -9.242 1.00 95.31 231 ALA A CA 1
ATOM 1953 C C . ALA A 1 231 ? 9.012 1.716 -8.442 1.00 95.31 231 ALA A C 1
ATOM 1955 O O . ALA A 1 231 ? 9.678 0.676 -8.503 1.00 95.31 231 ALA A O 1
ATOM 1956 N N . THR A 1 232 ? 9.395 2.748 -7.692 1.00 92.44 232 THR A N 1
ATOM 1957 C CA . THR A 1 232 ? 10.666 2.786 -6.953 1.00 92.44 232 THR A CA 1
ATOM 1958 C C . THR A 1 232 ? 10.515 3.459 -5.595 1.00 92.44 232 THR A C 1
ATOM 1960 O O . THR A 1 232 ? 9.671 4.328 -5.407 1.00 92.44 232 THR A O 1
ATOM 1963 N N . ASP A 1 233 ? 11.346 3.051 -4.638 1.00 87.88 233 ASP A N 1
ATOM 1964 C CA . ASP A 1 233 ? 11.489 3.727 -3.344 1.00 87.88 233 ASP A CA 1
ATOM 1965 C C . ASP A 1 233 ? 12.408 4.963 -3.414 1.00 87.88 233 ASP A C 1
ATOM 1967 O O . ASP A 1 233 ? 12.474 5.735 -2.452 1.00 87.88 233 ASP A O 1
ATOM 1971 N N . TYR A 1 234 ? 13.089 5.179 -4.545 1.00 88.94 234 TYR A N 1
ATOM 1972 C CA . TYR A 1 234 ? 13.948 6.338 -4.774 1.00 88.94 234 TYR A CA 1
ATOM 1973 C C . TYR A 1 234 ? 13.149 7.654 -4.827 1.00 88.94 234 TYR A C 1
ATOM 1975 O O . TYR A 1 234 ? 12.092 7.703 -5.459 1.00 88.94 234 TYR A O 1
ATOM 1983 N N . PRO A 1 235 ? 13.651 8.753 -4.230 1.00 84.00 235 PRO A N 1
ATOM 1984 C CA . PRO A 1 235 ? 13.004 10.061 -4.281 1.00 84.00 235 PRO A CA 1
ATOM 1985 C C . PRO A 1 235 ? 12.974 10.658 -5.695 1.00 84.00 235 PRO A C 1
ATOM 1987 O O . PRO A 1 235 ? 13.953 11.225 -6.175 1.00 84.00 235 PRO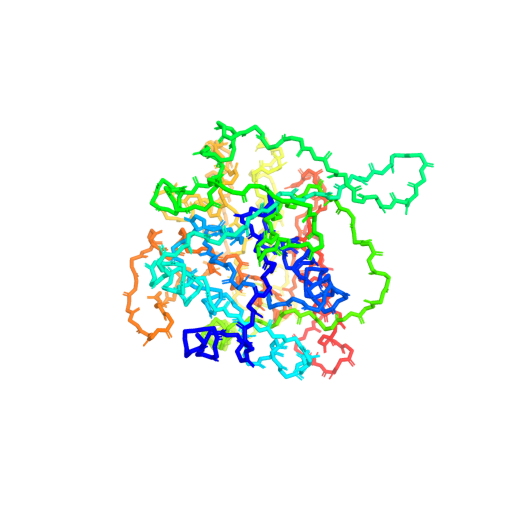 A O 1
ATOM 1990 N N . LEU A 1 236 ? 11.826 10.567 -6.363 1.00 81.00 236 LEU A N 1
ATOM 1991 C CA . LEU A 1 236 ? 11.661 11.046 -7.738 1.00 81.00 236 LEU A CA 1
ATOM 1992 C C . LEU A 1 236 ? 11.546 12.581 -7.862 1.00 81.00 236 LEU A C 1
ATOM 1994 O O . LEU A 1 236 ? 11.856 13.117 -8.927 1.00 81.00 236 LEU A O 1
ATOM 1998 N N . LYS A 1 237 ? 11.146 13.289 -6.795 1.00 74.31 237 LYS A N 1
ATOM 1999 C CA . LYS A 1 237 ? 11.051 14.760 -6.744 1.00 74.31 237 LYS A CA 1
ATOM 2000 C C . LYS A 1 237 ? 11.538 15.298 -5.391 1.00 74.31 237 LYS A C 1
ATOM 2002 O O . LYS A 1 237 ? 11.211 14.721 -4.358 1.00 74.31 237 LYS A O 1
ATOM 2007 N N . ASP A 1 238 ? 12.325 16.378 -5.408 1.00 62.72 238 ASP A N 1
ATOM 2008 C CA . ASP A 1 238 ? 12.735 17.190 -4.244 1.00 62.72 238 ASP A CA 1
ATOM 2009 C C . ASP A 1 238 ? 13.265 16.409 -3.023 1.00 62.72 238 ASP A C 1
ATOM 2011 O O . ASP A 1 238 ? 13.022 16.773 -1.876 1.00 62.72 238 ASP A O 1
ATOM 2015 N N . SER A 1 239 ? 14.005 15.316 -3.250 1.00 59.38 239 SER A N 1
ATOM 2016 C CA . SER A 1 239 ? 14.510 14.422 -2.186 1.00 59.38 239 SER A CA 1
ATOM 2017 C C . SER A 1 239 ? 13.423 13.766 -1.313 1.00 59.38 239 SER A C 1
ATOM 2019 O O . SER A 1 239 ? 13.734 13.195 -0.268 1.00 59.38 239 SER A O 1
ATOM 2021 N N . LEU A 1 240 ? 12.154 13.793 -1.736 1.00 60.00 240 LEU A N 1
ATOM 2022 C 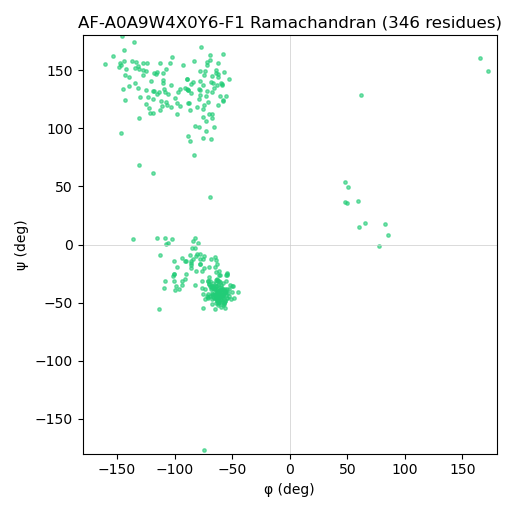CA . LEU A 1 240 ? 11.044 13.145 -1.038 1.00 60.00 240 LEU A CA 1
ATOM 2023 C C . LEU A 1 240 ? 11.133 11.630 -1.219 1.00 60.00 240 LEU A C 1
ATOM 2025 O O . LEU A 1 240 ? 10.735 11.095 -2.259 1.00 60.00 240 LEU A O 1
ATOM 2029 N N . ALA A 1 241 ? 11.702 10.945 -0.224 1.00 58.94 241 ALA A N 1
ATOM 2030 C CA . ALA A 1 241 ? 11.834 9.493 -0.230 1.00 58.94 241 ALA A CA 1
ATOM 2031 C C . ALA A 1 241 ? 10.460 8.835 -0.425 1.00 58.94 241 ALA A C 1
ATOM 2033 O O . ALA A 1 241 ? 9.514 9.124 0.304 1.00 58.94 241 ALA A O 1
ATOM 2034 N N . GLN A 1 242 ? 10.363 7.931 -1.404 1.00 61.00 242 GLN A N 1
ATOM 2035 C CA . GLN A 1 242 ? 9.122 7.214 -1.733 1.00 61.00 242 GLN A CA 1
ATOM 2036 C C . GLN A 1 242 ? 8.877 6.011 -0.819 1.00 61.00 242 GLN A C 1
ATOM 2038 O O . GLN A 1 242 ? 7.846 5.344 -0.880 1.00 61.00 242 GLN A O 1
ATOM 2043 N N . SER A 1 243 ? 9.828 5.744 0.075 1.00 56.84 243 SER A N 1
ATOM 2044 C CA . SER A 1 243 ? 9.676 4.817 1.179 1.00 56.84 243 SER A CA 1
ATOM 2045 C C . SER A 1 243 ? 10.158 5.457 2.468 1.00 56.84 243 SER A C 1
ATOM 2047 O O . SER A 1 243 ? 11.263 5.995 2.522 1.00 56.84 243 SER A O 1
ATOM 2049 N N . PHE A 1 244 ? 9.365 5.305 3.531 1.00 55.34 244 PHE A N 1
ATOM 2050 C CA . PHE A 1 244 ? 9.721 5.752 4.879 1.00 55.34 244 PHE A CA 1
ATOM 2051 C C . PHE A 1 244 ? 11.071 5.196 5.357 1.00 55.34 244 PHE A C 1
ATOM 2053 O O . PHE A 1 244 ? 11.701 5.792 6.218 1.00 55.34 244 PHE A O 1
ATOM 2060 N N . THR A 1 245 ? 11.517 4.052 4.831 1.00 61.41 245 THR A N 1
ATOM 2061 C CA . THR A 1 245 ? 12.728 3.366 5.302 1.00 61.41 245 THR A CA 1
ATOM 2062 C C . THR A 1 245 ? 14.007 3.802 4.577 1.00 61.41 245 THR A C 1
ATOM 2064 O O . THR A 1 245 ? 15.106 3.563 5.079 1.00 61.41 245 THR A O 1
ATOM 2067 N N . PHE A 1 246 ? 13.909 4.506 3.440 1.00 75.00 246 PHE A N 1
ATOM 2068 C CA . PHE A 1 246 ? 15.079 4.845 2.628 1.00 75.00 246 PHE A CA 1
ATOM 2069 C C . PHE A 1 246 ? 15.812 6.103 3.122 1.00 75.00 246 PHE A C 1
ATOM 2071 O O . PHE A 1 246 ? 15.732 7.176 2.533 1.00 75.00 246 PHE A O 1
ATOM 2078 N N . HIS A 1 247 ? 16.583 5.952 4.199 1.00 71.00 247 HIS A N 1
ATOM 2079 C CA . HIS A 1 247 ? 17.279 7.068 4.852 1.00 71.00 247 HIS A CA 1
ATOM 2080 C C . HIS A 1 247 ? 18.653 7.427 4.247 1.00 71.00 247 HIS A C 1
ATOM 2082 O O . HIS A 1 247 ? 19.131 8.537 4.452 1.00 71.00 247 HIS A O 1
ATOM 2088 N N . ASN A 1 248 ? 19.294 6.517 3.499 1.00 74.62 248 ASN A N 1
ATOM 2089 C CA . ASN A 1 248 ? 20.685 6.661 3.031 1.00 74.62 248 ASN A CA 1
ATOM 2090 C C . ASN A 1 248 ? 20.801 6.674 1.497 1.00 74.62 248 ASN A C 1
ATOM 2092 O O . ASN A 1 248 ? 21.437 5.803 0.891 1.00 74.62 248 ASN A O 1
ATOM 2096 N N . VAL A 1 249 ? 20.186 7.664 0.850 1.00 79.69 249 VAL A N 1
ATOM 2097 C CA . VAL A 1 249 ? 20.256 7.824 -0.609 1.00 79.69 249 VAL A CA 1
ATOM 2098 C C . VAL A 1 249 ? 21.644 8.328 -1.021 1.00 79.69 249 VAL A C 1
ATOM 2100 O O . VAL A 1 249 ? 21.990 9.491 -0.846 1.00 79.69 249 VAL A O 1
ATOM 2103 N N . LYS A 1 250 ? 22.458 7.445 -1.606 1.00 81.88 250 LYS A N 1
ATOM 2104 C CA . LYS A 1 250 ? 23.747 7.818 -2.217 1.00 81.88 250 LYS A CA 1
ATOM 2105 C C . LYS A 1 250 ? 23.549 8.361 -3.630 1.00 81.88 250 LYS A C 1
ATOM 2107 O O . LYS A 1 250 ? 23.361 7.561 -4.547 1.00 81.88 250 LYS A O 1
ATOM 2112 N N . ILE A 1 251 ? 23.601 9.681 -3.804 1.00 82.81 251 ILE A N 1
ATOM 2113 C CA . ILE A 1 251 ? 23.385 10.353 -5.100 1.00 82.81 251 ILE A CA 1
ATOM 2114 C C . ILE A 1 251 ? 24.357 9.858 -6.181 1.00 82.81 251 ILE A C 1
ATOM 2116 O O . ILE A 1 251 ? 23.928 9.566 -7.293 1.00 82.81 251 ILE A O 1
ATOM 2120 N N . GLU A 1 252 ? 25.628 9.643 -5.834 1.00 87.94 252 GLU A N 1
ATOM 2121 C CA . GLU A 1 252 ? 26.667 9.131 -6.749 1.00 87.94 252 GLU A CA 1
ATOM 2122 C C . GLU A 1 252 ? 26.312 7.792 -7.431 1.00 87.94 252 GLU A C 1
ATOM 2124 O O . GLU A 1 252 ? 26.787 7.507 -8.531 1.00 87.94 252 GLU A O 1
ATOM 2129 N N . TYR A 1 253 ? 25.456 6.979 -6.802 1.00 92.38 253 TYR A N 1
ATOM 2130 C CA . TYR A 1 253 ? 25.072 5.658 -7.297 1.00 92.38 253 TYR A CA 1
ATOM 2131 C C . TYR A 1 253 ? 23.603 5.590 -7.698 1.00 92.38 253 TYR A C 1
ATOM 2133 O O . TYR A 1 253 ? 23.282 5.219 -8.825 1.00 92.38 253 TYR A O 1
ATOM 2141 N N . HIS A 1 254 ? 22.707 5.932 -6.772 1.00 91.81 254 HIS A N 1
ATOM 2142 C CA . HIS A 1 254 ? 21.269 5.869 -7.004 1.00 91.81 254 HIS A CA 1
ATOM 2143 C C . HIS A 1 254 ? 20.826 6.977 -7.959 1.00 91.81 254 HIS A C 1
ATOM 2145 O O . HIS A 1 254 ? 20.098 6.691 -8.900 1.00 91.81 254 HIS A O 1
ATOM 2151 N N . GLY A 1 255 ? 21.322 8.206 -7.769 1.00 91.25 255 GLY A N 1
ATOM 2152 C CA . GLY A 1 255 ? 21.047 9.324 -8.675 1.00 91.25 255 GLY A CA 1
ATOM 2153 C C . GLY A 1 255 ? 21.533 9.012 -10.084 1.00 91.25 255 GLY A C 1
ATOM 2154 O O . GLY A 1 255 ? 20.735 9.009 -11.010 1.00 91.25 255 GLY A O 1
ATOM 2155 N N . LYS A 1 256 ? 22.787 8.561 -10.216 1.00 94.19 256 LYS A N 1
ATOM 2156 C CA . LYS A 1 256 ? 23.347 8.136 -11.509 1.00 94.19 256 LYS A CA 1
ATOM 2157 C C . LYS A 1 256 ? 22.524 7.043 -12.201 1.00 94.19 256 LYS A C 1
ATOM 2159 O O . LYS A 1 256 ? 22.348 7.081 -13.413 1.00 94.19 256 LYS A O 1
ATOM 2164 N N . ALA A 1 257 ? 22.028 6.056 -11.457 1.00 95.56 257 ALA A N 1
ATOM 2165 C CA . ALA A 1 257 ? 21.145 5.033 -12.014 1.00 95.56 257 ALA A CA 1
ATOM 2166 C C . ALA A 1 257 ? 19.824 5.632 -12.524 1.00 95.56 257 ALA A C 1
ATOM 2168 O O . ALA A 1 257 ? 19.362 5.263 -13.600 1.00 95.56 257 ALA A O 1
ATOM 2169 N N . MET A 1 258 ? 19.240 6.576 -11.788 1.00 94.62 258 MET A N 1
ATOM 2170 C CA . MET A 1 258 ? 18.012 7.262 -12.190 1.00 94.62 258 MET A CA 1
ATOM 2171 C C . MET A 1 258 ? 18.215 8.193 -13.387 1.00 94.62 258 MET A C 1
ATOM 2173 O O . MET A 1 258 ? 17.331 8.249 -14.239 1.00 94.62 258 MET A O 1
ATOM 2177 N N . ASP A 1 259 ? 19.368 8.857 -13.485 1.00 94.31 259 ASP A N 1
ATOM 2178 C CA . ASP A 1 259 ? 19.752 9.669 -14.645 1.00 94.31 259 ASP A CA 1
ATOM 2179 C C . ASP A 1 259 ? 19.834 8.790 -15.900 1.00 94.31 259 ASP A C 1
ATOM 2181 O O . ASP A 1 259 ? 19.183 9.081 -16.898 1.00 94.31 259 ASP A O 1
ATOM 2185 N N . ILE A 1 260 ? 20.501 7.629 -15.813 1.00 97.25 260 ILE A N 1
ATOM 2186 C CA . ILE A 1 260 ? 20.559 6.640 -16.906 1.00 97.25 260 ILE A CA 1
ATOM 2187 C C . ILE A 1 260 ? 19.151 6.239 -17.370 1.00 97.25 260 ILE A C 1
ATOM 2189 O O . ILE A 1 260 ? 18.888 6.193 -18.572 1.00 97.25 260 ILE A O 1
ATOM 2193 N N . LEU A 1 261 ? 18.235 5.945 -16.438 1.00 96.88 261 LEU A N 1
ATOM 2194 C CA . LEU A 1 261 ? 16.858 5.583 -16.790 1.00 96.88 261 LEU A CA 1
ATOM 2195 C C . LEU A 1 261 ? 16.103 6.758 -17.426 1.00 96.88 261 LEU A C 1
ATOM 2197 O O . LEU A 1 261 ? 15.386 6.572 -18.410 1.00 96.88 261 LEU A O 1
ATOM 2201 N N . ARG A 1 262 ? 16.251 7.968 -16.886 1.00 94.38 262 ARG A N 1
ATOM 2202 C CA . ARG A 1 262 ? 15.564 9.158 -17.398 1.00 94.38 262 ARG A CA 1
ATOM 2203 C C . ARG A 1 262 ? 16.023 9.498 -18.813 1.00 94.38 262 ARG A C 1
ATOM 2205 O O . ARG A 1 262 ? 15.172 9.730 -19.667 1.00 94.38 262 ARG A O 1
ATOM 2212 N N . ASP A 1 263 ? 17.328 9.450 -19.053 1.00 95.69 263 ASP A N 1
ATOM 2213 C CA . ASP A 1 263 ? 17.940 9.833 -20.324 1.00 95.69 263 ASP A CA 1
ATOM 2214 C C . ASP A 1 263 ? 17.689 8.803 -21.427 1.00 95.69 263 ASP A C 1
ATOM 2216 O O . ASP A 1 263 ? 17.478 9.173 -22.581 1.00 95.69 263 ASP A O 1
ATOM 2220 N N . LYS A 1 264 ? 17.723 7.503 -21.096 1.00 96.88 264 LYS A N 1
ATOM 2221 C CA . LYS A 1 264 ? 17.727 6.444 -22.118 1.00 96.88 264 LYS A CA 1
ATOM 2222 C C . LYS A 1 264 ? 16.363 5.851 -22.437 1.00 96.88 264 LYS A C 1
ATOM 2224 O O . LYS A 1 264 ? 16.127 5.532 -23.596 1.00 96.88 264 LYS A O 1
ATOM 2229 N N . ILE A 1 265 ? 15.486 5.664 -21.448 1.00 94.50 265 ILE A N 1
ATOM 2230 C CA . ILE A 1 265 ? 14.172 5.039 -21.693 1.00 94.50 265 ILE A CA 1
ATOM 2231 C C . ILE A 1 265 ? 13.018 6.027 -21.608 1.00 94.50 265 ILE A C 1
ATOM 2233 O O . ILE A 1 265 ? 12.025 5.816 -22.311 1.00 94.50 265 ILE A O 1
ATOM 2237 N N . GLY A 1 266 ? 13.143 7.058 -20.761 1.00 92.44 266 GLY A N 1
ATOM 2238 C CA . GLY A 1 266 ? 12.015 7.854 -20.283 1.00 92.44 266 GLY A CA 1
ATOM 2239 C C . GLY A 1 266 ? 11.029 6.984 -19.493 1.00 92.44 266 GLY A C 1
ATOM 2240 O O . GLY A 1 266 ? 10.604 5.924 -19.947 1.00 92.44 266 GLY A O 1
ATOM 2241 N N . PHE A 1 267 ? 10.648 7.398 -18.288 1.00 95.44 267 PHE A N 1
ATOM 2242 C CA . PHE A 1 267 ? 9.668 6.649 -17.502 1.00 95.44 267 PHE A CA 1
ATOM 2243 C C . PHE A 1 267 ? 8.621 7.570 -16.894 1.00 95.44 267 PHE A C 1
ATOM 2245 O O . PHE A 1 267 ? 8.872 8.739 -16.600 1.00 95.44 267 PHE A O 1
ATOM 2252 N N . LEU A 1 268 ? 7.442 6.998 -16.698 1.00 96.50 268 LEU A N 1
ATOM 2253 C CA . LEU A 1 268 ? 6.328 7.588 -15.983 1.00 96.50 268 LEU A CA 1
ATOM 2254 C C . LEU A 1 268 ? 6.227 6.949 -14.596 1.00 96.50 268 LEU A C 1
ATOM 2256 O O . LEU A 1 268 ? 6.669 5.825 -14.361 1.00 96.50 268 LEU A O 1
ATOM 2260 N N . SER A 1 269 ? 5.627 7.676 -13.672 1.00 95.38 269 SER A N 1
ATOM 2261 C CA . SER A 1 269 ? 5.243 7.223 -12.339 1.00 95.38 269 SER A CA 1
ATOM 2262 C C . SER A 1 269 ? 3.938 7.919 -11.951 1.00 95.38 269 SER A C 1
ATOM 2264 O O . SER A 1 269 ? 3.419 8.745 -12.709 1.00 95.38 269 SER A O 1
ATOM 2266 N N . TRP A 1 270 ? 3.412 7.639 -10.764 1.00 93.69 270 TRP A N 1
ATOM 2267 C CA . TRP A 1 270 ? 2.259 8.357 -10.218 1.00 93.69 270 TRP A CA 1
ATOM 2268 C C . TRP A 1 270 ? 2.472 9.890 -10.171 1.00 93.69 270 TRP A C 1
ATOM 2270 O O . TRP A 1 270 ? 1.497 10.626 -10.275 1.00 93.69 270 TRP A O 1
ATOM 2280 N N . LEU A 1 271 ? 3.721 10.385 -10.114 1.00 92.31 271 LEU A N 1
ATOM 2281 C CA . LEU A 1 271 ? 4.048 11.824 -10.151 1.00 92.31 271 LEU A CA 1
ATOM 2282 C C . LEU A 1 271 ? 3.695 12.521 -11.466 1.00 92.31 271 LEU A C 1
ATOM 2284 O O . LEU A 1 271 ? 3.640 13.747 -11.510 1.00 92.31 271 LEU A O 1
ATOM 2288 N N . ASN A 1 272 ? 3.515 11.767 -12.547 1.00 93.81 272 ASN A N 1
ATOM 2289 C CA . ASN A 1 272 ? 3.207 12.322 -13.863 1.00 93.81 272 ASN A CA 1
ATOM 2290 C C . ASN A 1 272 ? 1.707 12.603 -14.058 1.00 93.81 272 ASN A C 1
ATOM 2292 O O . ASN A 1 272 ? 1.310 13.007 -15.147 1.00 93.81 272 ASN A O 1
ATOM 2296 N N . TYR A 1 273 ? 0.886 12.380 -13.031 1.00 93.69 273 TYR A N 1
ATOM 2297 C CA . TYR A 1 273 ? -0.567 12.531 -13.066 1.00 93.69 273 TYR A CA 1
ATOM 2298 C C . TYR A 1 273 ? -1.031 13.506 -11.983 1.00 93.69 273 TYR A C 1
ATOM 2300 O O . TYR A 1 273 ? -0.351 13.687 -10.975 1.00 93.69 273 TYR A O 1
ATOM 2308 N N . THR A 1 274 ? -2.206 14.118 -12.171 1.00 92.56 274 THR A N 1
ATOM 2309 C CA . THR A 1 274 ? -2.789 15.040 -11.184 1.00 92.56 274 THR A CA 1
ATOM 2310 C C . THR A 1 274 ? -2.960 14.336 -9.845 1.00 92.56 274 THR A C 1
ATOM 2312 O O . THR A 1 274 ? -3.607 13.292 -9.778 1.00 92.56 274 THR A O 1
ATOM 2315 N N . LEU A 1 275 ? -2.382 14.891 -8.787 1.00 92.81 275 LEU A N 1
ATOM 2316 C CA . LEU A 1 275 ? -2.444 14.314 -7.450 1.00 92.81 275 LEU A CA 1
ATOM 2317 C C . LEU A 1 275 ? -3.689 14.840 -6.758 1.00 92.81 275 LEU A C 1
ATOM 2319 O O . LEU A 1 275 ? -3.837 16.051 -6.632 1.00 92.81 275 LEU A O 1
ATOM 2323 N N . THR A 1 276 ? -4.577 13.948 -6.330 1.00 93.19 276 THR A N 1
ATOM 2324 C CA . THR A 1 276 ? -5.844 14.337 -5.710 1.00 93.19 276 THR A CA 1
ATOM 2325 C C . THR A 1 276 ? -6.097 13.586 -4.413 1.00 93.19 276 THR A C 1
ATOM 2327 O O . THR A 1 276 ? -5.674 12.438 -4.259 1.00 93.19 276 THR A O 1
ATOM 2330 N N . ASP A 1 277 ? -6.823 14.222 -3.498 1.00 90.94 277 ASP A N 1
ATOM 2331 C CA . ASP A 1 277 ? -7.339 13.581 -2.294 1.00 90.94 277 ASP A CA 1
ATOM 2332 C C . ASP A 1 277 ? -8.539 12.666 -2.610 1.00 90.94 277 ASP A C 1
ATOM 2334 O O . ASP A 1 277 ? -8.947 12.485 -3.761 1.00 90.94 277 ASP A O 1
ATOM 2338 N N . GLN A 1 278 ? -9.128 12.081 -1.564 1.00 90.50 278 GLN A N 1
ATOM 2339 C CA . GLN A 1 278 ? -10.300 11.203 -1.675 1.00 90.50 278 GLN A CA 1
ATOM 2340 C C . GLN A 1 278 ? -11.578 11.907 -2.174 1.00 90.50 278 GLN A C 1
ATOM 2342 O O . GLN A 1 278 ? -12.568 11.232 -2.449 1.00 90.50 278 GLN A O 1
ATOM 2347 N N . PHE A 1 279 ? -11.581 13.239 -2.253 1.00 92.31 279 PHE A N 1
ATOM 2348 C CA . PHE A 1 279 ? -12.689 14.067 -2.727 1.00 92.31 279 PHE A CA 1
ATOM 2349 C C . PHE A 1 279 ? -12.415 14.674 -4.112 1.00 92.31 279 PHE A C 1
ATOM 2351 O O . PHE A 1 279 ? -13.267 15.387 -4.639 1.00 92.31 279 PHE A O 1
ATOM 2358 N N . GLY A 1 280 ? -11.251 14.393 -4.707 1.00 90.31 280 GLY A N 1
ATOM 2359 C CA . GLY A 1 280 ? -10.846 14.930 -6.004 1.00 90.31 280 GLY A CA 1
ATOM 2360 C C . GLY A 1 280 ? -10.179 16.307 -5.942 1.00 90.31 280 GLY A C 1
ATOM 2361 O O . GLY A 1 280 ? -9.926 16.887 -6.996 1.00 90.31 280 GLY A O 1
ATOM 2362 N N . ASN A 1 281 ? -9.869 16.836 -4.754 1.00 93.56 281 ASN A N 1
ATOM 2363 C CA . ASN A 1 281 ? -9.145 18.103 -4.630 1.00 93.56 281 ASN A CA 1
ATOM 2364 C C . ASN A 1 281 ? -7.659 17.889 -4.896 1.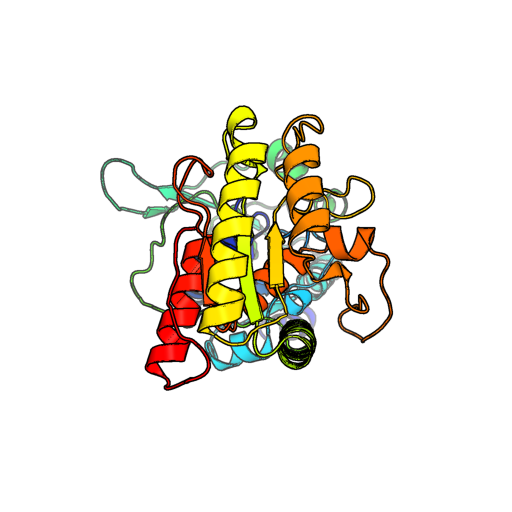00 93.56 281 ASN A C 1
ATOM 2366 O O . ASN A 1 281 ? -7.093 16.903 -4.425 1.00 93.56 281 ASN A O 1
ATOM 2370 N N . GLU A 1 282 ? -7.016 18.823 -5.596 1.00 94.19 282 GLU A N 1
ATOM 2371 C CA . GLU A 1 282 ? -5.574 18.756 -5.839 1.00 94.19 282 GLU A CA 1
ATOM 2372 C C . GLU A 1 282 ? -4.769 18.754 -4.531 1.00 94.19 282 GLU A C 1
ATOM 2374 O O . GLU A 1 282 ? -5.069 19.485 -3.585 1.00 94.19 282 GLU A O 1
ATOM 2379 N N . MET A 1 283 ? -3.726 17.927 -4.493 1.00 92.94 283 MET A N 1
ATOM 2380 C CA . MET A 1 283 ? -2.811 17.785 -3.364 1.00 92.94 283 MET A CA 1
ATOM 2381 C C . MET A 1 283 ? -1.395 18.204 -3.746 1.00 92.94 283 MET A C 1
ATOM 2383 O O . MET A 1 283 ? -0.927 17.935 -4.855 1.00 92.94 283 MET A O 1
ATOM 2387 N N . ASP A 1 284 ? -0.672 18.773 -2.781 1.00 91.56 284 ASP A N 1
ATOM 2388 C CA . ASP A 1 284 ? 0.768 18.956 -2.922 1.00 91.56 284 ASP A CA 1
ATOM 2389 C C . ASP A 1 284 ? 1.493 17.601 -3.001 1.00 91.56 284 ASP A C 1
ATOM 2391 O O . ASP A 1 284 ? 1.103 16.606 -2.378 1.00 91.56 284 ASP A O 1
ATOM 2395 N N . VAL A 1 285 ? 2.594 17.570 -3.755 1.00 89.75 285 VAL A N 1
ATOM 2396 C CA . VAL A 1 285 ? 3.386 16.355 -3.975 1.00 89.75 285 VAL A CA 1
ATOM 2397 C C . VAL A 1 285 ? 3.901 15.764 -2.665 1.00 89.75 285 VAL A C 1
ATOM 2399 O O . VAL A 1 285 ? 3.935 14.541 -2.527 1.00 89.75 285 VAL A O 1
ATOM 2402 N N . LYS A 1 286 ? 4.302 16.592 -1.698 1.00 87.94 286 LYS A N 1
ATOM 2403 C CA . LYS A 1 286 ? 4.828 16.136 -0.407 1.00 87.94 286 LYS A CA 1
ATOM 2404 C C . LYS A 1 286 ? 3.750 15.460 0.432 1.00 87.94 286 LYS A C 1
ATOM 2406 O O . LYS A 1 286 ? 3.998 14.402 1.018 1.00 87.94 286 LYS A O 1
ATOM 2411 N N . ASP A 1 287 ? 2.559 16.042 0.463 1.00 89.44 287 ASP A N 1
ATOM 2412 C CA . ASP A 1 287 ? 1.431 15.498 1.218 1.00 89.44 287 ASP A CA 1
ATOM 2413 C C . ASP A 1 287 ? 0.957 14.186 0.592 1.00 89.44 287 ASP A C 1
ATOM 2415 O O . ASP A 1 287 ? 0.758 13.189 1.288 1.00 89.44 287 ASP A O 1
ATOM 2419 N N . PHE A 1 288 ? 0.890 14.129 -0.739 1.00 91.00 288 PHE A N 1
ATOM 2420 C CA . PHE A 1 288 ? 0.564 12.898 -1.448 1.00 91.00 288 PHE A CA 1
ATOM 2421 C C . PHE A 1 288 ? 1.642 11.818 -1.262 1.00 91.00 288 PHE A C 1
ATOM 2423 O O . PHE A 1 288 ? 1.312 10.665 -0.982 1.00 91.00 288 PHE A O 1
ATOM 2430 N N . ALA A 1 289 ? 2.928 12.171 -1.343 1.00 88.00 289 ALA A N 1
ATOM 2431 C CA . ALA A 1 289 ? 4.039 11.240 -1.131 1.00 88.00 289 ALA A CA 1
ATOM 2432 C C . ALA A 1 289 ? 4.019 10.626 0.281 1.00 88.00 289 ALA A C 1
ATOM 2434 O O . ALA A 1 289 ? 4.180 9.416 0.447 1.00 88.00 289 ALA A O 1
ATOM 2435 N N . SER A 1 290 ? 3.756 11.447 1.302 1.00 86.25 290 SER A N 1
ATOM 2436 C CA . SER A 1 290 ? 3.661 11.012 2.704 1.00 86.25 290 SER A CA 1
ATOM 2437 C C . SER A 1 290 ? 2.337 10.320 3.050 1.00 86.25 290 SER A C 1
ATOM 2439 O O . SER A 1 290 ? 2.258 9.580 4.034 1.00 86.25 290 SER A O 1
ATOM 2441 N N . SER A 1 291 ? 1.307 10.466 2.212 1.00 91.00 291 SER A N 1
ATOM 2442 C CA . SER A 1 291 ? 0.010 9.817 2.412 1.00 91.00 291 SER A CA 1
ATOM 2443 C C . SER A 1 291 ? 0.096 8.292 2.414 1.00 91.00 291 SER A C 1
ATOM 2445 O O . SER A 1 291 ? -0.748 7.656 3.031 1.00 91.00 291 SER A O 1
ATOM 2447 N N . GLY A 1 292 ? 1.094 7.704 1.738 1.00 90.69 292 GLY A N 1
ATOM 2448 C CA . GLY A 1 292 ? 1.258 6.266 1.486 1.00 90.69 292 GLY A CA 1
ATOM 2449 C C . GLY A 1 292 ? 0.376 5.680 0.374 1.00 90.69 292 GLY A C 1
ATOM 2450 O O . GLY A 1 292 ? 0.532 4.505 0.038 1.00 90.69 292 GLY A O 1
ATOM 2451 N N . ILE A 1 293 ? -0.476 6.492 -0.260 1.00 93.88 293 ILE A N 1
ATOM 2452 C CA . ILE A 1 293 ? -1.179 6.132 -1.501 1.00 93.88 293 ILE A CA 1
ATOM 2453 C C . ILE A 1 293 ? -0.222 5.753 -2.647 1.00 93.88 293 ILE A C 1
ATOM 2455 O O . ILE A 1 293 ? -0.521 4.765 -3.321 1.00 93.88 293 ILE A O 1
ATOM 2459 N N . PRO A 1 294 ? 0.928 6.428 -2.877 1.00 93.00 294 PRO A N 1
ATOM 2460 C CA . PRO A 1 294 ? 1.833 6.089 -3.981 1.00 93.00 294 PRO A CA 1
ATOM 2461 C C . PRO A 1 294 ? 2.210 4.609 -4.052 1.00 93.00 294 PRO A C 1
ATOM 2463 O O . PRO A 1 294 ? 2.082 3.978 -5.097 1.00 93.00 294 PRO A O 1
ATOM 2466 N N . GLY A 1 295 ? 2.581 4.017 -2.912 1.00 92.44 295 GLY A N 1
ATOM 2467 C CA . GLY A 1 295 ? 2.940 2.603 -2.850 1.00 92.44 295 GLY A CA 1
ATOM 2468 C C . GLY A 1 295 ? 1.769 1.675 -3.183 1.00 92.44 295 GLY A C 1
ATOM 2469 O O . GLY A 1 295 ? 1.987 0.593 -3.729 1.00 92.44 295 GLY A O 1
ATOM 2470 N N . ILE A 1 296 ? 0.532 2.082 -2.882 1.00 95.38 296 ILE A N 1
ATOM 2471 C CA . ILE A 1 296 ? -0.683 1.344 -3.243 1.00 95.38 296 ILE A CA 1
ATOM 2472 C C . ILE A 1 296 ? -0.956 1.470 -4.746 1.00 95.38 296 ILE A C 1
ATOM 2474 O O . ILE A 1 296 ? -1.174 0.445 -5.398 1.00 95.38 296 ILE A O 1
ATOM 2478 N N . LEU A 1 297 ? -0.885 2.687 -5.298 1.00 96.38 297 LEU A N 1
ATOM 2479 C CA . LEU A 1 297 ? -1.051 2.944 -6.732 1.00 96.38 297 LEU A CA 1
ATOM 2480 C C . LEU A 1 297 ? -0.052 2.139 -7.553 1.00 96.38 297 LEU A C 1
ATOM 2482 O O . LEU A 1 297 ? -0.463 1.403 -8.447 1.00 96.38 297 LEU A O 1
ATOM 2486 N N . ASP A 1 298 ? 1.229 2.199 -7.198 1.00 96.19 298 ASP A N 1
ATOM 2487 C CA . ASP A 1 298 ? 2.291 1.460 -7.875 1.00 96.19 298 ASP A CA 1
ATOM 2488 C C . ASP A 1 298 ? 1.976 -0.042 -7.950 1.00 96.19 298 ASP A C 1
ATOM 2490 O O . ASP A 1 298 ? 2.121 -0.644 -9.011 1.00 96.19 298 ASP A O 1
ATOM 2494 N N . LYS A 1 299 ? 1.452 -0.663 -6.881 1.00 95.75 299 LYS A N 1
ATOM 2495 C CA . LYS A 1 299 ? 1.073 -2.089 -6.924 1.00 95.75 299 LYS A CA 1
ATOM 2496 C C . LYS A 1 299 ? -0.053 -2.354 -7.908 1.00 95.75 299 LYS A C 1
ATOM 2498 O O . LYS A 1 299 ? 0.025 -3.323 -8.664 1.00 95.75 299 LYS A O 1
ATOM 2503 N N . ILE A 1 300 ? -1.102 -1.532 -7.884 1.00 96.69 300 ILE A N 1
ATOM 2504 C CA . ILE A 1 300 ? -2.264 -1.714 -8.760 1.00 96.69 300 ILE A CA 1
ATOM 2505 C C . ILE A 1 300 ? -1.844 -1.501 -10.218 1.00 96.69 300 ILE A C 1
ATOM 2507 O O . ILE A 1 300 ? -2.147 -2.346 -11.063 1.00 96.69 300 ILE A O 1
ATOM 2511 N N . VAL A 1 301 ? -1.089 -0.440 -10.504 1.00 97.62 301 VAL A N 1
ATOM 2512 C CA . VAL A 1 301 ? -0.582 -0.122 -11.845 1.00 97.62 301 VAL A CA 1
ATOM 2513 C C . VAL A 1 301 ? 0.347 -1.231 -12.340 1.00 97.62 301 VAL A C 1
ATOM 2515 O O . VAL A 1 301 ? 0.091 -1.816 -13.391 1.00 97.62 301 VAL A O 1
ATOM 2518 N N . CYS A 1 302 ? 1.361 -1.621 -11.562 1.00 97.62 302 CYS A N 1
ATOM 2519 C CA . CYS A 1 302 ? 2.272 -2.708 -11.931 1.00 97.62 302 CYS A CA 1
ATOM 2520 C C . CYS A 1 302 ? 1.548 -4.046 -12.137 1.00 97.62 302 CYS A C 1
ATOM 2522 O O . CYS A 1 302 ? 1.905 -4.801 -13.040 1.00 97.62 302 CYS A O 1
ATOM 2524 N N . SER A 1 303 ? 0.509 -4.347 -11.349 1.00 96.69 303 SER A N 1
ATOM 2525 C CA . SER A 1 303 ? -0.258 -5.591 -11.502 1.00 96.69 303 SER A CA 1
ATOM 2526 C C . SER A 1 303 ? -0.991 -5.694 -12.840 1.00 96.69 303 SER A C 1
ATOM 2528 O O . SER A 1 303 ? -1.233 -6.800 -13.312 1.00 96.69 303 SER A O 1
ATOM 2530 N N . ARG A 1 304 ? -1.289 -4.569 -13.494 1.00 96.50 304 ARG A N 1
ATOM 2531 C CA . ARG A 1 304 ? -2.039 -4.507 -14.760 1.00 96.50 304 ARG A CA 1
ATOM 2532 C C . ARG A 1 304 ? -1.176 -4.133 -15.966 1.00 96.50 304 ARG A C 1
ATOM 2534 O O . ARG A 1 304 ? -1.702 -3.961 -17.061 1.00 96.50 304 ARG A O 1
ATOM 2541 N N . ALA A 1 305 ? 0.139 -4.028 -15.782 1.00 97.31 305 ALA A N 1
ATOM 2542 C CA . ALA A 1 305 ? 1.073 -3.806 -16.878 1.00 97.31 305 ALA A CA 1
ATOM 2543 C C . ALA A 1 305 ? 1.081 -4.986 -17.855 1.00 97.31 305 ALA A C 1
ATOM 2545 O O . ALA A 1 305 ? 0.914 -6.137 -17.437 1.00 97.31 305 ALA A O 1
ATOM 2546 N N . LYS A 1 306 ? 1.357 -4.722 -19.135 1.00 96.62 306 LYS A N 1
ATOM 2547 C CA . LYS A 1 306 ? 1.493 -5.794 -20.127 1.00 96.62 306 LYS A CA 1
ATOM 2548 C C . LYS A 1 306 ? 2.654 -6.711 -19.765 1.00 96.62 306 LYS A C 1
ATOM 2550 O O . LYS A 1 306 ? 2.475 -7.919 -19.613 1.00 96.62 306 LYS A O 1
ATOM 2555 N N . ILE A 1 307 ? 3.805 -6.097 -19.496 1.00 97.62 307 ILE A N 1
ATOM 2556 C CA . ILE A 1 307 ? 4.991 -6.763 -18.959 1.00 97.62 307 ILE A CA 1
ATOM 2557 C C . ILE A 1 307 ? 5.335 -6.169 -17.600 1.00 97.62 307 ILE A C 1
ATOM 2559 O O . ILE A 1 307 ? 5.413 -4.950 -17.455 1.00 97.62 307 ILE A O 1
ATOM 2563 N N . PHE A 1 308 ? 5.569 -7.033 -16.617 1.00 97.81 308 PHE A N 1
ATOM 2564 C CA . PHE A 1 308 ? 6.052 -6.648 -15.298 1.00 97.81 308 PHE A CA 1
ATOM 2565 C C . PHE A 1 308 ? 7.477 -7.149 -15.066 1.00 97.81 308 PHE A C 1
ATOM 2567 O O . PHE A 1 308 ? 7.745 -8.352 -15.150 1.00 97.81 308 PHE A O 1
ATOM 2574 N N . LEU A 1 309 ? 8.374 -6.216 -14.757 1.00 97.31 309 LEU A N 1
ATOM 2575 C CA . LEU A 1 309 ? 9.793 -6.439 -14.534 1.00 97.31 309 LEU A CA 1
ATOM 2576 C C . LEU A 1 309 ? 10.157 -6.247 -13.059 1.00 97.31 309 LEU A C 1
ATOM 2578 O O . LEU A 1 309 ? 9.705 -5.308 -12.400 1.00 97.31 309 LEU A O 1
ATOM 2582 N N . THR A 1 310 ? 11.016 -7.123 -12.545 1.00 94.81 310 THR A N 1
ATOM 2583 C CA . THR A 1 310 ? 11.529 -7.077 -11.168 1.00 94.81 310 THR A CA 1
ATOM 2584 C C . THR A 1 310 ? 13.045 -7.129 -11.152 1.00 94.81 310 THR A C 1
ATOM 2586 O O . THR A 1 310 ? 13.635 -7.828 -11.968 1.00 94.81 310 THR A O 1
ATOM 2589 N N . ALA A 1 311 ? 13.680 -6.442 -10.203 1.00 92.75 311 ALA A N 1
ATOM 2590 C CA . ALA A 1 311 ? 15.139 -6.377 -10.185 1.00 92.75 311 ALA A CA 1
ATOM 2591 C C . ALA A 1 311 ? 15.763 -7.770 -9.974 1.00 92.75 311 ALA A C 1
ATOM 2593 O O . ALA A 1 311 ? 15.282 -8.499 -9.093 1.00 92.75 311 ALA A O 1
ATOM 2594 N N . PRO A 1 312 ? 16.828 -8.136 -10.712 1.00 91.38 312 PRO A N 1
ATOM 2595 C CA . PRO A 1 312 ? 17.538 -9.394 -10.496 1.00 91.38 312 PRO A CA 1
ATOM 2596 C C . PRO A 1 312 ? 18.314 -9.371 -9.159 1.00 91.38 312 PRO A C 1
ATOM 2598 O O . PRO A 1 312 ? 18.521 -8.292 -8.586 1.00 91.38 312 PRO A O 1
ATOM 2601 N N . PRO A 1 313 ? 18.738 -10.531 -8.614 1.00 89.12 313 PRO A N 1
ATOM 2602 C CA . PRO A 1 313 ? 19.370 -10.642 -7.293 1.00 89.12 313 PRO A CA 1
ATOM 2603 C C . PRO A 1 313 ? 20.602 -9.758 -7.054 1.00 89.12 313 PRO A C 1
ATOM 2605 O O . PRO A 1 313 ? 20.882 -9.406 -5.917 1.00 89.12 313 PRO A O 1
ATOM 2608 N N . GLU A 1 314 ? 21.351 -9.359 -8.075 1.00 89.19 314 GLU A N 1
ATOM 2609 C CA . GLU A 1 314 ? 22.479 -8.431 -7.919 1.00 89.19 314 GLU A CA 1
ATOM 2610 C C . GLU A 1 314 ? 22.050 -6.959 -7.771 1.00 89.19 314 GLU A C 1
ATOM 2612 O O . GLU A 1 314 ? 22.838 -6.123 -7.315 1.00 89.19 314 GLU A O 1
ATOM 2617 N N . CYS A 1 315 ? 20.802 -6.652 -8.134 1.00 90.38 315 CYS A N 1
ATOM 2618 C CA . CYS A 1 315 ? 20.185 -5.325 -8.119 1.00 90.38 315 CYS A CA 1
ATOM 2619 C C . CYS A 1 315 ? 19.179 -5.141 -6.966 1.00 90.38 315 CYS A C 1
ATOM 2621 O O . CYS A 1 315 ? 18.585 -4.068 -6.833 1.00 90.38 315 CYS A O 1
ATOM 2623 N N . ARG A 1 316 ? 18.992 -6.164 -6.116 1.00 86.25 316 ARG A N 1
ATOM 2624 C CA . ARG A 1 316 ? 18.162 -6.150 -4.894 1.00 86.25 316 ARG A CA 1
ATOM 2625 C C . ARG A 1 316 ? 18.753 -7.080 -3.834 1.00 86.25 316 ARG A C 1
ATOM 2627 O O . ARG A 1 316 ? 19.345 -8.086 -4.170 1.00 86.25 316 ARG A O 1
ATOM 2634 N N . LYS A 1 317 ? 18.530 -6.846 -2.541 1.00 72.06 317 LYS A N 1
ATOM 2635 C CA . LYS A 1 317 ? 19.069 -7.744 -1.491 1.00 72.06 317 LYS A CA 1
ATOM 2636 C C . LYS A 1 317 ? 18.160 -8.907 -1.092 1.00 72.06 317 LYS A C 1
ATOM 2638 O O . LYS A 1 317 ? 18.667 -9.903 -0.589 1.00 72.06 317 LYS A O 1
ATOM 2643 N N . ARG A 1 318 ? 16.833 -8.803 -1.261 1.00 68.44 318 ARG A N 1
ATOM 2644 C CA . ARG A 1 318 ? 15.852 -9.840 -0.862 1.00 68.44 318 ARG A CA 1
ATOM 2645 C C . ARG A 1 318 ? 14.576 -9.792 -1.707 1.00 68.44 318 ARG A C 1
ATOM 2647 O O . ARG A 1 318 ? 14.278 -8.769 -2.320 1.00 68.44 318 ARG A O 1
ATOM 2654 N N . SER A 1 319 ? 13.801 -10.878 -1.679 1.00 66.44 319 SER A N 1
ATOM 2655 C CA . SER A 1 319 ? 12.411 -10.895 -2.142 1.00 66.44 319 SER A CA 1
ATOM 2656 C C . SER A 1 319 ? 11.541 -10.000 -1.246 1.00 66.44 319 SER A C 1
ATOM 2658 O O . SER A 1 319 ? 11.656 -10.012 -0.019 1.00 66.44 319 SER A O 1
ATOM 2660 N N . SER A 1 320 ? 10.689 -9.176 -1.859 1.00 75.69 320 SER A N 1
ATOM 2661 C CA . SER A 1 320 ? 9.843 -8.209 -1.153 1.00 75.69 320 SER A CA 1
ATOM 2662 C C . SER A 1 320 ? 8.402 -8.708 -1.069 1.0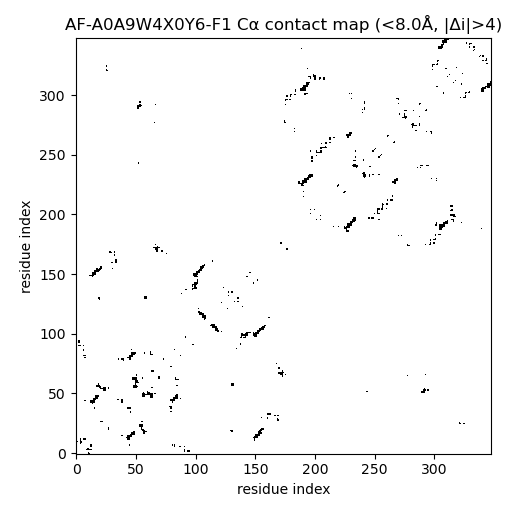0 75.69 320 SER A C 1
ATOM 2664 O O . SER A 1 320 ? 7.844 -9.175 -2.063 1.00 75.69 320 SER A O 1
ATOM 2666 N N . SER A 1 321 ? 7.766 -8.545 0.099 1.00 82.12 321 SER A N 1
ATOM 2667 C CA . SER A 1 321 ? 6.316 -8.777 0.248 1.00 82.12 321 SER A CA 1
ATOM 2668 C C . SER A 1 321 ? 5.497 -7.944 -0.745 1.00 82.12 321 SER A C 1
ATOM 2670 O O . SER A 1 321 ? 4.477 -8.411 -1.240 1.00 82.12 321 SER A O 1
ATOM 2672 N N . TYR A 1 322 ? 6.007 -6.764 -1.102 1.00 87.44 322 TYR A N 1
ATOM 2673 C CA . TYR A 1 322 ? 5.456 -5.877 -2.118 1.00 87.44 322 TYR A CA 1
ATOM 2674 C C . TYR A 1 322 ? 5.392 -6.549 -3.497 1.00 87.44 322 TYR A C 1
ATOM 2676 O O . TYR A 1 322 ? 4.325 -6.665 -4.094 1.00 87.44 322 TYR A O 1
ATOM 2684 N N . THR A 1 323 ? 6.526 -7.077 -3.973 1.00 89.50 323 THR A N 1
ATOM 2685 C CA . THR A 1 323 ? 6.612 -7.797 -5.250 1.00 89.50 323 THR A CA 1
ATOM 2686 C C . THR A 1 323 ? 5.733 -9.045 -5.229 1.00 89.50 323 THR A C 1
ATOM 2688 O O . THR A 1 323 ? 5.034 -9.309 -6.199 1.00 89.50 323 THR A O 1
ATOM 2691 N N . SER A 1 324 ? 5.699 -9.771 -4.104 1.00 89.44 324 SER A N 1
ATOM 2692 C CA . SER A 1 324 ? 4.836 -10.949 -3.941 1.00 89.44 324 SER A CA 1
ATOM 2693 C C . SER A 1 324 ? 3.342 -10.627 -4.051 1.00 89.44 324 SER A C 1
ATOM 2695 O O . SER A 1 324 ? 2.577 -11.485 -4.484 1.00 89.44 324 SER A O 1
ATOM 2697 N N . MET A 1 325 ? 2.905 -9.430 -3.647 1.00 90.00 325 MET A N 1
ATOM 2698 C CA . MET A 1 325 ? 1.511 -9.013 -3.830 1.00 90.00 325 MET A CA 1
ATOM 2699 C C . MET A 1 325 ? 1.200 -8.735 -5.297 1.00 90.00 325 MET A C 1
ATOM 2701 O O . MET A 1 325 ? 0.158 -9.165 -5.780 1.00 90.00 325 MET A O 1
ATOM 2705 N N . ILE A 1 326 ? 2.109 -8.062 -6.008 1.00 94.44 326 ILE A N 1
ATOM 2706 C CA . ILE A 1 326 ? 1.938 -7.784 -7.438 1.00 94.44 326 ILE A CA 1
ATOM 2707 C C . ILE A 1 326 ? 1.870 -9.095 -8.225 1.00 94.44 326 ILE A C 1
ATOM 2709 O O . ILE A 1 326 ? 0.966 -9.272 -9.037 1.00 94.44 326 ILE A O 1
ATOM 2713 N N . THR A 1 327 ? 2.778 -10.039 -7.963 1.00 93.69 327 THR A N 1
ATOM 2714 C CA . THR A 1 327 ? 2.772 -11.337 -8.655 1.00 93.69 327 THR A CA 1
ATOM 2715 C C . THR A 1 327 ? 1.529 -12.163 -8.328 1.00 93.69 327 THR A C 1
ATOM 2717 O O . THR A 1 327 ? 0.969 -12.789 -9.225 1.00 93.69 327 THR A O 1
ATOM 2720 N N . GLY A 1 328 ? 1.060 -12.133 -7.076 1.00 92.38 328 GLY A N 1
ATOM 2721 C CA . GLY A 1 328 ? -0.187 -12.781 -6.664 1.00 92.38 328 GLY A CA 1
ATOM 2722 C C . GLY A 1 328 ? -1.421 -12.227 -7.383 1.00 92.38 328 GLY A C 1
ATOM 2723 O O . GLY A 1 328 ? -2.232 -13.003 -7.886 1.00 92.38 328 GLY A O 1
ATOM 2724 N N . GLU A 1 329 ? -1.534 -10.901 -7.490 1.00 93.06 329 GLU A N 1
ATOM 2725 C CA . GLU A 1 329 ? -2.616 -10.235 -8.229 1.00 93.06 329 GLU A CA 1
ATOM 2726 C C . GLU A 1 329 ? -2.551 -10.566 -9.727 1.00 93.06 329 GLU A C 1
ATOM 2728 O O . GLU A 1 329 ? -3.555 -10.949 -10.320 1.00 93.06 329 GLU A O 1
ATOM 2733 N N . ARG A 1 330 ? -1.360 -10.514 -10.338 1.00 95.69 330 ARG A N 1
ATOM 2734 C CA . ARG A 1 330 ? -1.160 -10.879 -11.754 1.00 95.69 330 ARG A CA 1
ATOM 2735 C C . ARG A 1 330 ? -1.597 -12.308 -12.043 1.00 95.69 330 ARG A C 1
ATOM 2737 O O . ARG A 1 330 ? -2.326 -12.544 -13.001 1.00 95.69 330 ARG A O 1
ATOM 2744 N N . LEU A 1 331 ? -1.220 -13.247 -11.177 1.00 94.62 331 LEU A N 1
ATOM 2745 C CA . LEU A 1 331 ? -1.669 -14.637 -11.246 1.00 94.62 331 LEU A CA 1
ATOM 2746 C C . LEU A 1 331 ? -3.197 -14.759 -11.203 1.00 94.62 331 LEU A C 1
ATOM 2748 O O . LEU A 1 331 ? -3.762 -15.560 -11.946 1.00 94.62 331 LEU A O 1
ATOM 2752 N N . ALA A 1 332 ? -3.868 -13.997 -10.336 1.00 92.12 332 ALA A N 1
ATOM 2753 C CA . ALA A 1 332 ? -5.326 -14.001 -10.244 1.00 92.12 332 ALA A CA 1
ATOM 2754 C C . ALA A 1 332 ? -5.979 -13.418 -11.509 1.00 92.12 332 ALA A C 1
ATOM 2756 O O . ALA A 1 332 ? -6.894 -14.030 -12.057 1.00 92.12 332 ALA A O 1
ATOM 2757 N N . LEU A 1 333 ? -5.471 -12.293 -12.018 1.00 92.94 333 LEU A N 1
ATOM 2758 C CA . LEU A 1 333 ? -5.964 -11.656 -13.243 1.00 92.94 333 LEU A CA 1
ATOM 2759 C C . LEU A 1 333 ? -5.809 -12.571 -14.467 1.00 92.94 333 LEU A C 1
ATOM 2761 O O . LEU A 1 333 ? -6.761 -12.735 -15.228 1.00 92.94 333 LEU A O 1
ATOM 2765 N N . MET A 1 334 ? -4.659 -13.236 -14.620 1.00 92.50 334 MET A N 1
ATOM 2766 C CA . MET A 1 334 ? -4.436 -14.199 -15.707 1.00 92.50 334 MET A CA 1
ATOM 2767 C C . MET A 1 334 ? -5.382 -15.402 -15.610 1.00 92.50 334 MET A C 1
ATOM 2769 O O . MET A 1 334 ? -5.952 -15.820 -16.616 1.00 92.50 334 MET A O 1
ATOM 2773 N N . LYS A 1 335 ? -5.606 -15.942 -14.402 1.00 92.19 335 LYS A N 1
ATOM 2774 C CA . LYS A 1 335 ? -6.581 -17.029 -14.181 1.00 92.19 335 LYS A CA 1
ATOM 2775 C C . LYS A 1 335 ? -8.011 -16.616 -14.524 1.00 92.19 335 LYS A C 1
ATOM 2777 O O . LYS A 1 335 ? -8.779 -17.451 -14.987 1.00 92.19 335 LYS A O 1
ATOM 2782 N N . ASN A 1 336 ? -8.342 -15.341 -14.335 1.00 91.69 336 ASN A N 1
ATOM 2783 C CA . ASN A 1 336 ? -9.634 -14.764 -14.702 1.00 91.69 336 ASN A CA 1
ATOM 2784 C C . ASN A 1 336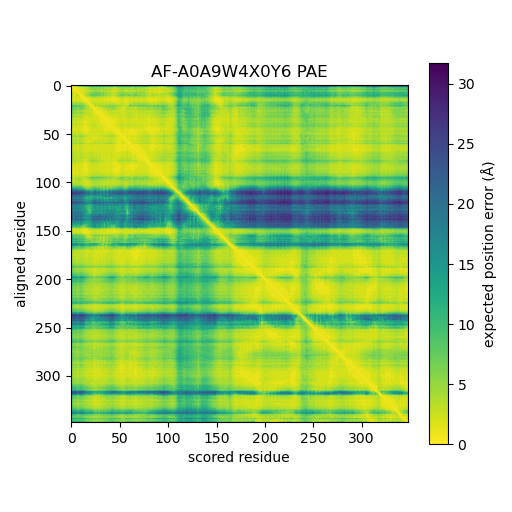 ? -9.724 -14.373 -16.191 1.00 91.69 336 ASN A C 1
ATOM 2786 O O . ASN A 1 336 ? -10.726 -13.797 -16.606 1.00 91.69 336 ASN A O 1
ATOM 2790 N N . GLY A 1 337 ? -8.707 -14.687 -17.003 1.00 87.81 337 GLY A N 1
ATOM 2791 C CA . GLY A 1 337 ? -8.742 -14.515 -18.455 1.00 87.81 337 GLY A CA 1
ATOM 2792 C C . GLY A 1 337 ? -8.428 -13.104 -18.959 1.00 87.81 337 GLY A C 1
ATOM 2793 O O . GLY A 1 337 ? -8.737 -12.810 -20.112 1.00 87.81 337 GLY A O 1
ATOM 2794 N N . ILE A 1 338 ? -7.815 -12.242 -18.139 1.00 87.94 338 ILE A N 1
ATOM 2795 C CA . ILE A 1 338 ? -7.316 -10.928 -18.578 1.00 87.94 338 ILE A CA 1
ATOM 2796 C C . ILE A 1 338 ? -6.139 -11.148 -19.542 1.00 87.94 338 ILE A C 1
ATOM 2798 O O . ILE A 1 338 ? -5.070 -11.597 -19.124 1.00 87.94 338 ILE A O 1
ATOM 2802 N N . LYS A 1 339 ? -6.352 -10.878 -20.837 1.00 80.44 339 LYS A N 1
ATOM 2803 C CA . LYS A 1 339 ? -5.411 -11.201 -21.932 1.00 80.44 339 LYS A CA 1
ATOM 2804 C C . LYS A 1 339 ? -4.319 -10.153 -22.128 1.00 80.44 339 LYS A C 1
ATOM 2806 O O . LYS A 1 339 ? -3.360 -10.392 -22.847 1.00 80.44 339 LYS A O 1
ATOM 2811 N N . GLU A 1 340 ? -4.461 -8.995 -21.504 1.00 87.25 340 GLU A N 1
ATOM 2812 C CA . GLU A 1 340 ? -3.537 -7.870 -21.602 1.00 87.25 340 GLU A CA 1
ATOM 2813 C C . GLU A 1 340 ? -2.239 -8.103 -20.812 1.00 87.25 340 GLU A C 1
ATOM 2815 O O . GLU A 1 340 ? -1.300 -7.326 -20.951 1.00 87.25 340 GLU A O 1
ATOM 2820 N N . ILE A 1 341 ? -2.178 -9.156 -19.989 1.00 93.25 341 ILE A N 1
ATOM 2821 C CA . ILE A 1 341 ? -1.042 -9.521 -19.136 1.00 93.25 341 ILE A CA 1
ATOM 2822 C C . ILE A 1 341 ? -0.280 -10.695 -19.763 1.00 93.25 341 ILE A C 1
ATOM 2824 O O . ILE A 1 341 ? -0.812 -11.797 -19.864 1.00 93.25 341 ILE A O 1
ATOM 2828 N N . GLU A 1 342 ? 0.990 -10.482 -20.106 1.00 93.38 342 GLU A N 1
ATOM 2829 C CA . GLU A 1 342 ? 1.819 -11.475 -20.816 1.00 93.38 342 GLU A CA 1
ATOM 2830 C C . GLU A 1 342 ? 2.727 -12.288 -19.876 1.00 93.38 342 GLU A C 1
ATOM 2832 O O . GLU A 1 342 ? 3.219 -13.357 -20.229 1.00 93.38 342 GLU A O 1
ATOM 2837 N N . ASN A 1 343 ? 2.984 -11.796 -18.658 1.00 93.94 343 ASN A N 1
ATOM 2838 C CA . ASN A 1 343 ? 3.849 -12.474 -17.692 1.00 93.94 343 ASN A CA 1
ATOM 2839 C C . ASN A 1 343 ? 3.424 -12.239 -16.237 1.00 93.94 343 ASN A C 1
ATOM 2841 O O . ASN A 1 343 ? 2.844 -11.212 -15.897 1.00 93.94 343 ASN A O 1
ATOM 2845 N N . ILE A 1 344 ? 3.805 -13.145 -15.336 1.00 91.50 344 ILE A N 1
ATOM 2846 C CA . ILE A 1 344 ? 3.644 -12.927 -13.889 1.00 91.50 344 ILE A CA 1
ATOM 2847 C C . ILE A 1 344 ? 4.704 -11.937 -13.397 1.00 91.50 344 ILE A C 1
ATOM 2849 O O . ILE A 1 344 ? 4.370 -10.913 -12.811 1.00 91.50 344 ILE A O 1
ATOM 2853 N N . ASN A 1 345 ? 5.975 -12.226 -13.665 1.00 90.50 345 ASN A N 1
ATOM 2854 C CA . ASN A 1 345 ? 7.117 -11.334 -13.499 1.00 90.50 345 ASN A CA 1
ATOM 2855 C C . ASN A 1 345 ? 8.285 -11.839 -14.354 1.00 90.50 345 ASN A C 1
ATOM 2857 O O . ASN A 1 345 ? 8.366 -13.027 -14.660 1.00 90.50 345 ASN A O 1
ATOM 2861 N N . LEU A 1 346 ? 9.183 -10.936 -14.730 1.00 92.31 346 LEU A N 1
ATOM 2862 C CA . LEU A 1 346 ? 10.429 -11.238 -15.427 1.00 92.31 346 LEU A CA 1
ATOM 2863 C C . LEU A 1 346 ? 11.557 -10.447 -14.761 1.00 92.31 346 LEU A C 1
ATOM 2865 O O . LEU A 1 346 ? 11.361 -9.297 -14.367 1.00 92.31 346 LEU A O 1
ATOM 2869 N N . GLU A 1 347 ? 12.715 -11.068 -14.580 1.00 93.56 347 GLU A N 1
ATOM 2870 C CA . GLU A 1 347 ? 13.908 -10.354 -14.122 1.00 93.56 347 GLU A CA 1
ATOM 2871 C C . GLU A 1 347 ? 14.632 -9.746 -15.321 1.00 93.56 347 GLU A C 1
ATOM 2873 O O . GLU A 1 347 ? 14.690 -10.378 -16.378 1.00 93.56 347 GLU A O 1
ATOM 2878 N N . TRP A 1 348 ? 15.117 -8.509 -15.175 1.00 92.06 348 TRP A N 1
ATOM 2879 C CA . TRP A 1 348 ? 15.740 -7.777 -16.279 1.00 92.06 348 TRP A CA 1
ATOM 2880 C C . TRP A 1 348 ? 17.245 -7.993 -16.411 1.00 92.06 348 TRP A C 1
ATOM 2882 O O . TRP A 1 348 ? 17.935 -8.126 -15.372 1.00 92.06 348 TRP A O 1
#

InterPro domains:
  IPR019378 GDP-fucose protein O-fucosyltransferase [PF10250] (28-330)
  IPR045130 GDP-fucose protein O-fucosyltransferase 2-like [PTHR13398] (14-122)

Mean predicted aligned error: 7.24 Å

Nearest PDB structures (foldseek):
  3zy5-assembly1_A-2  TM=4.857E-01  e=1.452E-10  Caenorhabditis elegans
  5hvm-assembly1_A  TM=3.669E-01  e=1.940E+00  Aspergillus fumigatus Af293
  3nkf-assembly2_A  TM=3.218E-01  e=4.833E+00  synthetic construct

Foldseek 3Di:
DVLCCVFQVDPAAAEEEAAADPDFLLVQLVVVVLVQVVCLVLVHAYEQAADWQRGGHNPDDHKSLQWFDPVVVCVQNVSHHYGYSVSVLVSQVPDPDAFEEAEWEWDQDPVDRDIDIDGDDDPLVVVCVSHDVVSNVGHHPHYDPPSPGRYYYYYYDDDDRSDPDDGDGTHTRPLLVVLLVVVQVVFPAEEEEEAEQLAADLVCLQVLLVVVLVVRVVVCVVVVGQAYAYHYQADPPDRLGLHPPRPDDDCVRNVNSVVSNCVRRNHDASVVDFDAGPVRHGDDPNRSSRRSSRLVSSLSNLLQHQAYEYEDCNRGPDDDSSLVSSLVSNVVCVVVPVPSHDDSYDYD

Secondary structure (DSSP, 8-state):
-HHHHHHHSSSS--EEEEEEE-S-HHHHHHHHHHHHHHHHHTT-EEEE--EETTEEBTT-SB-GGGTB-HHHHHHH-TT--EEEHHHHHHHHHT-SSPPPEEEEEEEEPSSSS-EEEEE----HHHHHHHS-HHHHTSS-S-B--GGG-SEEEEEE---S----S--PPPPBPHHHHHHHHHHHHHH-SEEEEEE--TTS-GGGHHHHHHHHHHHHHHHHHHHT--EEEEEESS--STT--SSTT-----IIIIIHHHHHHHHHT--B-GGGS--B-TTS-B--HHHHHHHSHHHHHHHHHHHT-SEEEE--TTS-SS--HHHHHHHHHHHHHHHTT-TT---S-EE-

Solvent-accessible surface area (backbone atoms only — not comparable to full-atom values): 19195 Å² total; per-residue (Å²): 93,69,68,29,37,75,68,60,72,27,80,68,56,39,34,34,35,51,45,38,43,83,40,52,43,74,53,35,54,58,52,49,53,53,50,55,53,47,20,51,76,69,72,22,33,31,39,40,34,15,22,32,65,32,28,44,18,57,72,34,86,37,55,36,58,72,59,28,29,60,65,57,50,41,69,78,34,72,84,51,45,70,38,47,45,68,56,50,52,48,56,56,70,71,45,94,63,77,60,36,21,32,63,45,40,54,45,70,47,93,88,47,101,50,77,40,85,46,84,59,86,77,58,60,73,56,54,57,65,72,43,41,78,82,68,50,82,66,51,75,94,34,77,53,60,75,90,78,24,30,29,36,39,33,48,60,73,59,92,70,87,82,72,86,73,87,68,84,77,86,48,62,11,64,60,56,53,54,51,26,49,52,55,42,66,78,38,66,61,23,38,19,38,44,43,59,54,76,60,22,53,55,91,40,30,44,62,45,30,55,43,42,45,56,44,50,57,54,48,26,66,76,68,74,31,81,40,33,37,53,38,51,33,58,44,86,54,95,75,48,48,56,32,95,79,49,80,80,80,50,54,86,24,52,46,49,15,50,50,52,40,52,75,72,63,46,69,41,45,81,84,77,48,91,48,55,51,89,84,67,48,80,47,59,68,66,61,45,55,49,44,25,53,55,66,54,36,42,42,56,36,41,37,66,21,26,38,28,34,36,59,35,75,76,48,24,71,70,92,48,68,59,58,53,49,28,35,52,50,23,50,52,42,47,74,71,62,47,78,66,48,80,50,58,66,41,68,86

Sequence (348 aa):
MELNQKYCGSSQCKFLFLYKVMEQESKARKHFKQFVQIAQKLNRTLVLTNVGESRIGACFTYPFSYYYSTEFLQKNFPDLRVITQQQFSEWTRLRKQKPSSHQIFFQESHQDTSFGFVENEPILSKLKRDLCHEFIKFYFDTLKRFDDAEILLMDQKFHHEFFLKRVPDLEYAPHIIEKALEIIRNLQPFIAAQWRMELGNPLNMPRCAEKLVSHVESLKVIYNTRNVYLATDYPLKDSLAQSFTFHNVKIEYHGKAMDILRDKIGFLSWLNYTLTDQFGNEMDVKDFASSGIPGILDKIVCSRAKIFLTAPPECRKRSSSYTSMITGERLALMKNGIKEIENINLEW